Protein AF-A0A7U9NAN3-F1 (afdb_monomer)

Mean predicted aligned error: 12.59 Å

Radius of gyration: 25.23 Å; Cα contacts (8 Å, |Δi|>4): 426; chains: 1; bounding box: 49×60×62 Å

Foldseek 3Di:
DDKDWLVVVCVVVVHDSVVSVVCLVVVVWPQWDDDPPTIMHDPPTDDGDPPPDDVVDPPPPPVLAEQADDPVDPVSFDPAPALVSVVVRHQFYWWKAKAFDLDPCCCLAFNFAFDDLVNLLVVLCVQDVVQDPSVRSNVVSVVCVVVDPDRWGKTWSDPVCCQQPVVCCQQQNDPSSLVSCVVSVNSNSSNQGGATKMWTFGHGCVQFDRVLSRVSNVQSVPDDDDDDDRGRMDTGPGGDGSVRTDDMDGDQWGQDVVVVRDIDGDDPVSHDPD

Solvent-accessible surface area (backbone atoms only — not comparable to full-atom values): 15712 Å² total; per-residue (Å²): 134,63,69,35,42,32,60,60,49,11,65,74,70,74,45,59,38,67,60,42,49,48,36,43,72,71,60,60,38,75,75,46,46,75,60,89,96,43,52,34,26,44,66,83,62,68,83,66,76,83,81,74,86,71,83,80,61,84,68,70,74,76,64,77,31,52,47,52,67,42,93,92,39,77,89,42,57,69,81,50,89,41,37,67,53,40,54,75,66,21,55,18,39,39,30,27,30,64,29,33,44,80,50,69,61,61,38,69,72,61,14,53,66,57,70,44,73,72,56,48,50,51,53,43,43,71,75,37,47,95,80,43,55,69,70,57,55,51,51,54,48,65,74,40,58,80,76,54,93,72,72,45,48,61,33,26,50,33,65,66,39,41,37,62,64,48,15,44,23,27,50,41,19,55,69,69,54,34,52,52,26,50,75,68,75,43,40,78,58,37,61,42,53,51,44,40,29,39,36,35,26,47,43,50,41,90,60,45,55,63,70,59,44,31,51,50,41,54,48,58,64,66,70,78,86,87,76,92,66,60,93,46,74,51,61,27,82,62,65,43,57,29,89,33,56,76,45,79,45,68,63,49,68,30,19,26,58,91,58,84,49,43,78,43,74,63,56,84,85,60,51,64,98,118

Secondary structure (DSSP, 8-state):
--EEEHHHHHHHHTS-HHHHHHHHHTT-STT-EEETTEEEEETTPPPPP------S---------EE---TT-GGGS---SSHHHHHHH-SEEEEEEEE--S-SHHHHHH-B----HHHHHHHHHHHHTTTS-HHHHHHHHHHHHTT-S--SEEEES-HHHHHHT-THHHHT-SHHHHHHHHHTT-GGGGGGSS--EEEEEEEEGGGS-HHHHHHHHHHHHH--SS-SS---EEEESSPBPGGGEEEEE--SEEEEGGGTTEEEE--GGGS---

Sequence (274 aa):
MDIMTTEQVGRLWGVAFRRVSELCWDGRIKGASKIGTSWVMPADAQKPGDARVTNGKWIGYERKHAFIFDFSDPTTWITCQNADDFRQQFQFLRAYHGCRPLRISDYTENGLQILNKKRLFRLTHELLGKYVEEKELNNIIETRWDRYPAKGIYFALDKNELLNQCGHYMIYGSEFVCGIAAQCFCQPKLKQRGIPTIISANVPTALISDFTIQELVDKVQTHFYGAKTVDFGFRITQNLSAKHIVKIEHPHKIADPLNGYLSYYYSEENKSND

Nearest PDB structures (foldseek):
  6ama-assembly1_A  TM=8.482E-01  e=5.409E-01  Streptomyces venezuelae
  6amk-assembly1_A  TM=8.513E-01  e=1.238E+00  Streptomyces venezuelae
  4j2n-assembly1_A  TM=7.475E-01  e=1.568E+00  Pukovnikvirus pukovnik

Structure (mmCIF, N/CA/C/O backbone):
data_AF-A0A7U9NAN3-F1
#
_entry.id   AF-A0A7U9NAN3-F1
#
loop_
_atom_site.group_PDB
_atom_site.id
_atom_site.type_symbol
_atom_site.lab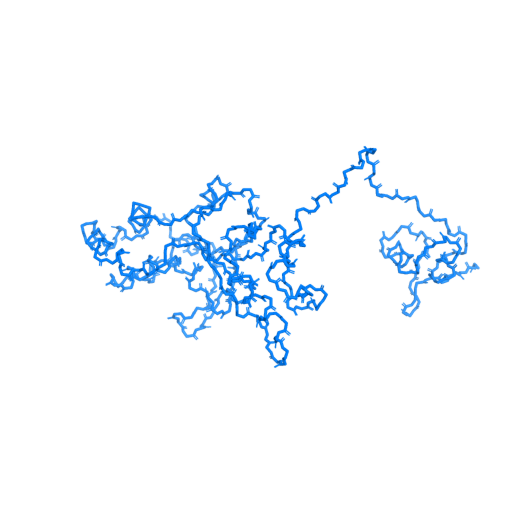el_atom_id
_atom_site.label_alt_id
_atom_site.label_comp_id
_atom_site.label_asym_id
_atom_site.label_entity_id
_atom_site.label_seq_id
_atom_site.pdbx_PDB_ins_code
_atom_site.Cartn_x
_atom_site.Cartn_y
_atom_site.Cartn_z
_atom_site.occupancy
_atom_site.B_iso_or_eq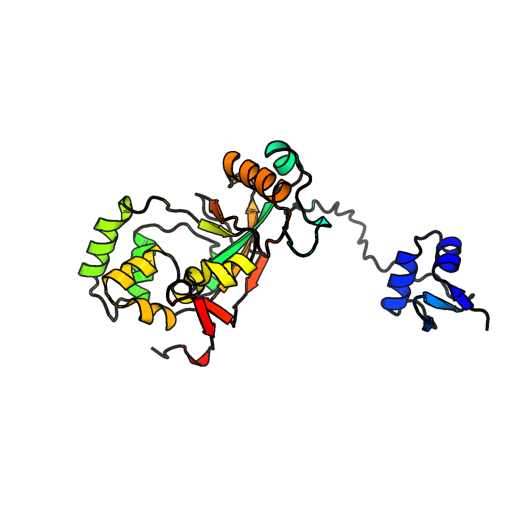uiv
_atom_site.auth_seq_id
_atom_site.auth_comp_id
_atom_site.auth_asym_id
_atom_site.auth_atom_id
_atom_site.pdbx_PDB_model_num
ATOM 1 N N . MET A 1 1 ? 26.115 -42.011 -32.485 1.00 61.28 1 MET A N 1
ATOM 2 C CA . MET A 1 1 ? 25.007 -41.043 -32.589 1.00 61.28 1 MET A CA 1
ATOM 3 C C . MET A 1 1 ? 25.650 -39.683 -32.444 1.00 61.28 1 MET A C 1
ATOM 5 O O . MET A 1 1 ? 26.252 -39.442 -31.403 1.00 61.28 1 MET A O 1
ATOM 9 N N . ASP A 1 2 ? 25.640 -38.881 -33.503 1.00 85.00 2 ASP A N 1
ATOM 10 C CA . ASP A 1 2 ? 26.314 -37.583 -33.493 1.00 85.00 2 ASP A CA 1
ATOM 11 C C . ASP A 1 2 ? 25.519 -36.596 -32.639 1.00 85.00 2 ASP A C 1
ATOM 13 O O . ASP A 1 2 ? 24.291 -36.526 -32.732 1.00 85.00 2 ASP A O 1
ATOM 17 N N . ILE A 1 3 ? 26.222 -35.865 -31.776 1.00 90.75 3 ILE A N 1
ATOM 18 C CA . ILE A 1 3 ? 25.641 -34.880 -30.864 1.00 90.75 3 ILE A CA 1
ATOM 19 C C . ILE A 1 3 ? 26.239 -33.505 -31.143 1.00 90.75 3 ILE A C 1
ATOM 21 O O . ILE A 1 3 ? 27.425 -33.378 -31.439 1.00 90.75 3 ILE A O 1
ATOM 25 N N . MET A 1 4 ? 25.413 -32.473 -31.033 1.00 93.50 4 MET A N 1
ATOM 26 C CA . MET A 1 4 ? 25.800 -31.081 -31.220 1.00 93.50 4 MET A CA 1
ATOM 27 C C . MET A 1 4 ? 25.523 -30.270 -29.959 1.00 93.50 4 MET A C 1
ATOM 29 O O . MET A 1 4 ? 24.571 -30.542 -29.224 1.00 93.50 4 MET A O 1
ATOM 33 N N . THR A 1 5 ? 26.339 -29.245 -29.724 1.00 93.75 5 THR A N 1
ATOM 34 C CA . THR A 1 5 ? 26.124 -28.266 -28.652 1.00 93.75 5 THR A CA 1
ATOM 35 C C . THR A 1 5 ? 25.099 -27.208 -29.061 1.00 93.75 5 THR A C 1
ATOM 37 O O . THR A 1 5 ? 24.843 -26.979 -30.246 1.00 93.75 5 THR A O 1
ATOM 40 N N . THR A 1 6 ? 24.547 -26.485 -28.085 1.00 92.81 6 THR A N 1
ATOM 41 C CA . THR A 1 6 ? 23.659 -25.335 -28.340 1.00 92.81 6 THR A CA 1
ATOM 42 C C . THR A 1 6 ? 24.290 -24.247 -29.205 1.00 92.81 6 THR A C 1
ATOM 44 O O . THR A 1 6 ? 23.571 -23.565 -29.931 1.00 92.81 6 THR A O 1
ATOM 47 N N . GLU A 1 7 ? 25.614 -24.083 -29.175 1.00 90.50 7 GLU A N 1
ATOM 48 C CA . GLU A 1 7 ? 26.321 -23.135 -30.043 1.00 90.50 7 GLU A CA 1
ATOM 49 C C . GLU A 1 7 ? 26.310 -23.579 -31.506 1.00 90.50 7 GLU A C 1
ATOM 51 O O . GLU A 1 7 ? 25.995 -22.785 -32.394 1.00 90.50 7 GLU A O 1
ATOM 56 N N . GLN A 1 8 ? 26.623 -24.851 -31.763 1.00 92.75 8 GLN A N 1
ATOM 57 C CA . GLN A 1 8 ? 26.626 -25.411 -33.114 1.00 92.75 8 GLN A CA 1
ATOM 58 C C . GLN A 1 8 ? 25.213 -25.401 -33.707 1.00 92.75 8 GLN A C 1
ATOM 60 O O . GLN A 1 8 ? 25.019 -25.005 -34.856 1.00 92.75 8 GLN A O 1
ATOM 65 N N . VAL A 1 9 ? 24.216 -25.754 -32.896 1.00 93.69 9 VAL A N 1
ATOM 66 C CA . VAL A 1 9 ? 22.801 -25.725 -33.283 1.00 93.69 9 VAL A CA 1
ATOM 67 C C . VAL A 1 9 ? 22.301 -24.292 -33.473 1.00 93.69 9 VAL A C 1
ATOM 69 O O . VAL A 1 9 ? 21.571 -24.017 -34.421 1.00 93.69 9 VAL A O 1
ATOM 72 N N . GLY A 1 10 ? 22.736 -23.347 -32.636 1.00 91.69 10 GLY A N 1
ATOM 73 C CA . GLY A 1 10 ? 22.408 -21.929 -32.788 1.00 91.69 10 GLY A CA 1
ATOM 74 C C . GLY A 1 10 ? 22.892 -21.366 -34.124 1.00 91.69 10 GLY A C 1
ATOM 75 O O . GLY A 1 10 ? 22.127 -20.703 -34.826 1.00 91.69 10 GLY A O 1
ATOM 76 N N . ARG A 1 11 ? 24.124 -21.712 -34.528 1.00 92.38 11 ARG A N 1
ATOM 77 C CA . ARG A 1 11 ? 24.670 -21.362 -35.851 1.00 92.38 11 ARG A CA 1
ATOM 78 C C . ARG A 1 11 ? 23.866 -22.006 -36.979 1.00 92.38 11 ARG A C 1
ATOM 80 O O . ARG A 1 11 ? 23.494 -21.306 -37.914 1.00 92.38 11 ARG A O 1
ATOM 87 N N . LEU A 1 12 ? 23.554 -23.299 -36.865 1.00 91.69 12 LEU A N 1
ATOM 88 C CA . LEU A 1 12 ? 22.773 -24.030 -37.868 1.00 91.69 12 LEU A CA 1
ATOM 89 C C . LEU A 1 12 ? 21.366 -23.438 -38.057 1.00 91.69 12 LEU A C 1
ATOM 91 O O . LEU A 1 12 ? 20.873 -23.337 -39.176 1.00 91.69 12 LEU A O 1
ATOM 95 N N . TRP A 1 13 ? 20.708 -23.036 -36.969 1.00 91.75 13 TRP A N 1
ATOM 96 C CA . TRP A 1 13 ? 19.325 -22.547 -36.979 1.00 91.75 13 TRP A CA 1
ATOM 97 C C . TRP A 1 13 ? 19.187 -21.027 -37.113 1.00 91.75 13 TRP A C 1
ATOM 99 O O . TRP A 1 13 ? 18.050 -20.530 -37.118 1.00 91.75 13 TRP A O 1
ATOM 109 N N . GLY A 1 14 ? 20.308 -20.299 -37.172 1.00 90.19 14 GLY A N 1
ATOM 110 C CA . GLY A 1 14 ? 20.344 -18.838 -37.222 1.00 90.19 14 GLY A CA 1
ATOM 111 C C . GLY A 1 14 ? 19.721 -18.176 -35.988 1.00 90.19 14 GLY A C 1
ATOM 112 O O . GLY A 1 14 ? 18.999 -17.192 -36.117 1.00 90.19 14 GLY A O 1
ATOM 113 N N . VAL A 1 15 ? 19.921 -18.743 -34.794 1.00 89.00 15 VAL A N 1
ATOM 114 C CA . VAL A 1 15 ? 19.392 -18.212 -33.525 1.00 89.00 15 VAL A CA 1
ATOM 115 C C . VAL A 1 15 ? 20.486 -18.137 -32.465 1.00 89.00 15 VAL A C 1
ATOM 117 O O . VAL A 1 15 ? 21.453 -18.894 -32.492 1.00 89.00 15 VAL A O 1
ATOM 120 N N . ALA A 1 16 ? 20.328 -17.237 -31.493 1.00 85.50 16 ALA A N 1
ATOM 121 C CA . ALA A 1 16 ? 21.261 -17.145 -30.374 1.00 85.50 16 ALA A CA 1
ATOM 122 C C . ALA A 1 16 ? 21.323 -18.472 -29.594 1.00 85.50 16 ALA A C 1
ATOM 124 O O . ALA A 1 16 ? 20.290 -19.099 -29.356 1.00 85.50 16 ALA A O 1
ATOM 125 N N . PHE A 1 17 ? 22.513 -18.866 -29.126 1.00 85.50 17 PHE A N 1
ATOM 126 C CA . PHE A 1 17 ? 22.717 -20.103 -28.353 1.00 85.50 17 PHE A CA 1
ATOM 127 C C . PHE A 1 17 ? 21.758 -20.203 -27.152 1.00 85.50 17 PHE A C 1
ATOM 129 O O . PHE A 1 17 ? 21.219 -21.271 -26.871 1.00 85.50 17 PHE A O 1
ATOM 136 N N . ARG A 1 18 ? 21.479 -19.069 -26.485 1.00 87.25 18 ARG A N 1
ATOM 137 C CA . ARG A 1 18 ? 20.545 -18.982 -25.353 1.00 87.25 18 ARG A CA 1
ATOM 138 C C . ARG A 1 18 ? 19.144 -19.439 -25.743 1.00 87.25 18 ARG A C 1
ATOM 140 O O . ARG A 1 18 ? 18.514 -20.163 -24.982 1.00 87.25 18 ARG A O 1
ATOM 147 N N . ARG A 1 19 ? 18.692 -19.086 -26.950 1.00 89.00 19 ARG A N 1
ATOM 148 C CA . ARG A 1 19 ? 17.393 -19.517 -27.469 1.00 89.00 19 ARG A CA 1
ATOM 149 C C . ARG A 1 19 ? 17.335 -21.033 -27.640 1.00 89.00 19 ARG A C 1
ATOM 151 O O . ARG A 1 19 ? 16.297 -21.628 -27.383 1.00 89.00 19 ARG A O 1
ATOM 158 N N . VAL A 1 20 ? 18.434 -21.663 -28.049 1.00 91.81 20 VAL A N 1
ATOM 159 C CA . VAL A 1 20 ? 18.514 -23.128 -28.134 1.00 91.81 20 VAL A CA 1
ATOM 160 C C . VAL A 1 20 ? 18.489 -23.749 -26.734 1.00 91.81 20 VAL A C 1
ATOM 162 O O . VAL A 1 20 ? 17.735 -24.691 -26.513 1.00 91.81 20 VAL A O 1
ATOM 165 N N . SER A 1 21 ? 19.224 -23.182 -25.769 1.00 88.75 21 SER A N 1
ATOM 166 C CA . SER A 1 21 ? 19.201 -23.634 -24.368 1.00 88.75 21 SER A CA 1
ATOM 167 C C . SER A 1 21 ? 17.804 -23.568 -23.742 1.00 88.75 21 SER A C 1
ATOM 169 O O . SER A 1 21 ? 17.422 -24.491 -23.028 1.00 88.75 21 SER A O 1
ATOM 171 N N . GLU A 1 22 ? 17.035 -22.512 -24.020 1.00 89.19 22 GLU A N 1
ATOM 172 C CA . GLU A 1 22 ? 15.629 -22.395 -23.601 1.00 89.19 22 GLU A CA 1
ATOM 173 C C . GLU A 1 22 ? 14.774 -23.515 -24.202 1.00 89.19 22 GLU A C 1
ATOM 175 O O . GLU A 1 22 ? 14.042 -24.179 -23.483 1.00 89.19 22 GLU A O 1
ATOM 180 N N . LEU A 1 23 ? 14.915 -23.797 -25.502 1.00 90.75 23 LEU A N 1
ATOM 181 C CA . LEU A 1 23 ? 14.173 -24.884 -26.152 1.00 90.75 23 L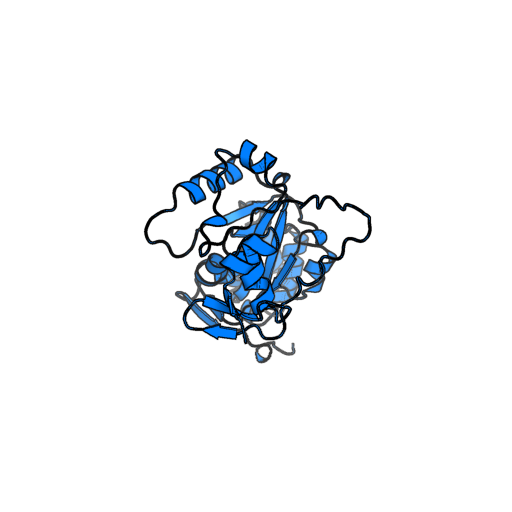EU A CA 1
ATOM 182 C C . LEU A 1 23 ? 14.519 -26.268 -25.575 1.00 90.75 23 LEU A C 1
ATOM 184 O O . LEU A 1 23 ? 13.638 -27.124 -25.497 1.00 90.75 23 LEU A O 1
ATOM 188 N N . CYS A 1 24 ? 15.776 -26.497 -25.180 1.00 88.81 24 CYS A N 1
ATOM 189 C CA . CYS A 1 24 ? 16.183 -27.715 -24.475 1.00 88.81 24 CYS A CA 1
ATOM 190 C C . CYS A 1 24 ? 15.546 -27.799 -23.084 1.00 88.81 24 CYS A C 1
ATOM 192 O O . CYS A 1 24 ? 15.004 -28.840 -22.722 1.00 88.81 24 CYS A O 1
ATOM 194 N N . TRP A 1 25 ? 15.592 -26.700 -22.327 1.00 87.25 25 TRP A N 1
ATOM 195 C CA . TRP A 1 25 ? 15.003 -26.599 -20.992 1.00 87.25 25 TRP A CA 1
ATOM 196 C C . TRP A 1 25 ? 13.487 -26.829 -21.011 1.00 87.25 25 TRP A C 1
ATOM 198 O O . TRP A 1 25 ? 12.966 -27.596 -20.208 1.00 87.25 25 TRP A O 1
ATOM 208 N N . ASP A 1 26 ? 12.801 -26.239 -21.989 1.00 83.62 26 ASP A N 1
ATOM 209 C CA . ASP A 1 26 ? 11.357 -26.368 -22.207 1.00 83.62 26 ASP A CA 1
ATOM 210 C C . ASP A 1 26 ? 10.955 -27.750 -22.768 1.00 83.62 26 ASP A C 1
ATOM 212 O O . ASP A 1 26 ? 9.791 -27.975 -23.103 1.00 83.62 26 ASP A O 1
ATOM 216 N N . GLY A 1 27 ? 11.909 -28.673 -22.945 1.00 86.88 27 GLY A N 1
ATOM 217 C CA . GLY A 1 27 ? 11.663 -30.023 -23.458 1.00 86.88 27 GLY A CA 1
ATOM 218 C C . GLY A 1 27 ? 11.232 -30.070 -24.927 1.00 86.88 27 GLY A C 1
ATOM 219 O O . GLY A 1 27 ? 10.718 -31.085 -25.394 1.00 86.88 27 GLY A O 1
ATOM 220 N N . ARG A 1 28 ? 11.430 -28.983 -25.683 1.00 90.94 28 ARG A N 1
ATOM 221 C CA . ARG A 1 28 ? 10.969 -28.854 -27.076 1.00 90.94 28 ARG A CA 1
ATOM 222 C C . ARG A 1 28 ? 11.901 -29.516 -28.087 1.00 90.94 28 ARG A C 1
ATOM 224 O O . ARG A 1 28 ? 11.509 -29.695 -29.236 1.00 90.94 28 ARG A O 1
ATOM 231 N N . ILE A 1 29 ? 13.115 -29.874 -27.674 1.00 91.69 29 ILE A N 1
ATOM 232 C CA . ILE A 1 29 ? 14.097 -30.585 -28.496 1.00 91.69 29 ILE A CA 1
ATOM 233 C C . ILE A 1 29 ? 14.219 -32.014 -27.972 1.00 91.69 29 ILE A C 1
ATOM 235 O O . ILE A 1 29 ? 14.790 -32.262 -26.910 1.00 91.69 29 ILE A O 1
ATOM 239 N N . LYS A 1 30 ? 13.668 -32.970 -28.724 1.00 89.44 30 LYS A N 1
ATOM 240 C CA . LYS A 1 30 ? 13.699 -34.388 -28.356 1.00 89.44 30 LYS A CA 1
ATOM 241 C C . LYS A 1 30 ? 15.144 -34.897 -28.334 1.00 89.44 30 LYS A C 1
ATOM 243 O O . LYS A 1 30 ? 15.899 -34.664 -29.270 1.00 89.44 30 LYS A O 1
ATOM 248 N N . GLY A 1 31 ? 15.515 -35.604 -27.268 1.00 88.69 31 GLY A N 1
ATOM 249 C CA . GLY A 1 31 ? 16.869 -36.141 -27.096 1.00 88.69 31 GLY A CA 1
ATOM 250 C C . GLY A 1 31 ? 17.897 -35.127 -26.588 1.00 88.69 31 GLY A C 1
ATOM 251 O O . GLY A 1 31 ? 19.061 -35.491 -26.431 1.00 88.69 31 GLY A O 1
ATOM 252 N N . ALA A 1 32 ? 17.494 -33.883 -26.300 1.00 91.88 32 ALA A N 1
ATOM 253 C CA . ALA A 1 32 ? 18.370 -32.936 -25.624 1.00 91.88 32 ALA A CA 1
ATOM 254 C C . ALA A 1 32 ? 18.704 -33.424 -24.206 1.00 91.88 32 ALA A C 1
ATOM 256 O O . ALA A 1 32 ? 17.823 -33.824 -23.445 1.00 91.88 32 ALA A O 1
ATOM 257 N N . SER A 1 33 ? 19.981 -33.375 -23.846 1.00 90.56 33 SER A N 1
ATOM 258 C CA . SER A 1 33 ? 20.476 -33.732 -22.520 1.00 90.56 33 SER A CA 1
ATOM 259 C C . SER A 1 33 ? 21.564 -32.760 -22.080 1.00 90.56 33 SER A C 1
ATOM 261 O O . SER A 1 33 ? 22.159 -32.048 -22.891 1.00 90.56 33 SER A O 1
ATOM 263 N N . LYS A 1 34 ? 21.799 -32.681 -20.773 1.00 90.44 34 LYS A N 1
ATOM 264 C CA . LYS A 1 34 ? 22.796 -31.777 -20.206 1.00 90.44 34 LYS A CA 1
ATOM 265 C C . LYS A 1 34 ? 24.040 -32.566 -19.812 1.00 90.44 34 LYS A C 1
ATOM 267 O O . LYS A 1 34 ? 23.947 -33.491 -19.010 1.00 90.44 34 LYS A O 1
ATOM 272 N N . ILE A 1 35 ? 25.191 -32.182 -20.359 1.00 85.38 35 ILE A N 1
ATOM 273 C CA . ILE A 1 35 ? 26.503 -32.742 -20.018 1.00 85.38 35 ILE A CA 1
ATOM 274 C C . ILE A 1 35 ? 27.344 -31.613 -19.415 1.00 85.38 35 ILE A C 1
ATOM 276 O O . ILE A 1 35 ? 27.691 -30.638 -20.085 1.00 85.38 35 ILE A O 1
ATOM 280 N N . GLY A 1 36 ? 27.629 -31.714 -18.114 1.00 84.75 36 GLY A N 1
ATOM 281 C CA . GLY A 1 36 ? 28.254 -30.634 -17.350 1.00 84.75 36 GLY A CA 1
ATOM 282 C C . GLY A 1 36 ? 27.390 -29.367 -17.350 1.00 84.75 36 GLY A C 1
ATOM 283 O O . GLY A 1 36 ? 26.230 -29.380 -16.932 1.00 84.75 36 GLY A O 1
ATOM 284 N N . THR A 1 37 ? 27.949 -28.256 -17.830 1.00 79.31 37 THR A N 1
ATOM 285 C CA . THR A 1 37 ? 27.246 -26.966 -17.943 1.00 79.31 37 THR A CA 1
ATOM 286 C C . THR A 1 37 ? 26.535 -26.772 -19.283 1.00 79.31 37 THR A C 1
ATOM 288 O O . THR A 1 37 ? 25.729 -25.849 -19.402 1.00 79.31 37 THR A O 1
ATOM 291 N N . SER A 1 38 ? 26.786 -27.636 -20.270 1.00 80.94 38 SER A N 1
ATOM 292 C CA . SER A 1 38 ? 26.315 -27.464 -21.645 1.00 80.94 38 SER A CA 1
ATOM 293 C C . SER A 1 38 ? 25.166 -28.405 -21.990 1.00 80.94 38 SER A C 1
ATOM 295 O O . SER A 1 38 ? 25.120 -29.557 -21.560 1.00 80.94 38 SER A O 1
ATOM 297 N N . TRP A 1 39 ? 24.238 -27.907 -22.801 1.00 91.88 39 TRP A N 1
ATOM 298 C CA . TRP A 1 39 ? 23.218 -28.730 -23.441 1.00 91.88 39 TRP A CA 1
ATOM 299 C C . TRP A 1 39 ? 23.773 -29.327 -24.731 1.00 91.88 39 TRP A C 1
ATOM 301 O O . TRP A 1 39 ? 24.400 -28.627 -25.532 1.00 91.88 39 TRP A O 1
ATOM 311 N N . VAL A 1 40 ? 23.498 -30.610 -24.932 1.00 94.31 40 VAL A N 1
ATOM 312 C CA . VAL A 1 40 ? 23.767 -31.340 -26.167 1.00 94.31 40 VAL A CA 1
ATOM 313 C C . VAL A 1 40 ? 22.476 -31.945 -26.696 1.00 94.31 40 VAL A C 1
ATOM 315 O O . VAL A 1 40 ? 21.557 -32.236 -25.932 1.00 94.31 40 VAL A O 1
ATOM 318 N N . MET A 1 41 ? 22.387 -32.130 -28.005 1.00 94.25 41 MET A N 1
ATOM 319 C CA . MET A 1 41 ? 21.242 -32.766 -28.659 1.00 94.25 41 MET A CA 1
ATOM 320 C C . MET A 1 41 ? 21.691 -33.537 -29.902 1.00 94.25 41 MET A C 1
ATOM 322 O O . MET A 1 41 ? 22.790 -33.275 -30.395 1.00 94.25 41 MET A O 1
ATOM 326 N N . PRO A 1 42 ? 20.881 -34.479 -30.409 1.00 94.50 42 PRO A N 1
ATOM 327 C CA . PRO A 1 42 ? 21.181 -35.184 -31.649 1.00 94.50 42 PRO A CA 1
ATOM 328 C C . PRO A 1 42 ? 21.432 -34.212 -32.808 1.00 94.50 42 PRO A C 1
ATOM 330 O O . PRO A 1 42 ? 20.751 -33.191 -32.922 1.00 94.50 42 PRO A O 1
ATOM 333 N N . ALA A 1 43 ? 22.407 -34.513 -33.666 1.00 91.94 43 ALA A N 1
ATOM 334 C CA . ALA A 1 43 ? 22.752 -33.663 -34.808 1.00 91.94 43 ALA A CA 1
ATOM 335 C C . ALA A 1 43 ? 21.611 -33.531 -35.838 1.00 91.94 43 ALA A C 1
ATOM 337 O O . ALA A 1 43 ? 21.543 -32.550 -36.574 1.00 91.94 43 ALA A O 1
ATOM 338 N N . ASP A 1 44 ? 20.693 -34.498 -35.865 1.00 90.94 44 ASP A N 1
ATOM 339 C CA . ASP A 1 44 ? 19.484 -34.522 -36.689 1.00 90.94 44 ASP A CA 1
ATOM 340 C C . ASP A 1 44 ? 18.269 -33.849 -36.017 1.00 90.94 44 ASP A C 1
ATOM 342 O O . ASP A 1 44 ? 17.159 -33.882 -36.557 1.00 90.94 44 ASP A O 1
ATOM 346 N N . ALA A 1 45 ? 18.454 -33.206 -34.855 1.00 89.56 45 ALA A N 1
ATOM 347 C CA . ALA A 1 45 ? 17.393 -32.470 -34.180 1.00 89.56 45 ALA A CA 1
ATOM 348 C C . ALA A 1 45 ? 16.823 -31.365 -35.085 1.00 89.56 45 ALA A C 1
ATOM 350 O O . ALA A 1 45 ? 17.533 -30.482 -35.573 1.00 89.56 45 ALA A O 1
ATOM 351 N N . GLN A 1 46 ? 15.504 -31.379 -35.274 1.00 90.19 46 GLN A N 1
ATOM 352 C CA . GLN A 1 46 ? 14.809 -30.358 -36.051 1.00 90.19 46 GLN A CA 1
ATOM 353 C C . GLN A 1 46 ? 14.456 -29.150 -35.183 1.00 90.19 46 GLN A C 1
ATOM 355 O O . GLN A 1 46 ? 14.008 -29.298 -34.044 1.00 90.19 46 GLN A O 1
ATOM 360 N N . LYS A 1 47 ? 14.611 -27.944 -35.747 1.00 89.75 47 LYS A N 1
ATOM 361 C CA . LYS A 1 47 ? 14.193 -26.692 -35.106 1.00 89.75 47 LYS A CA 1
ATOM 362 C C . LYS A 1 47 ? 12.682 -26.746 -34.841 1.00 89.75 47 LYS A C 1
ATOM 364 O O . LYS A 1 47 ? 11.917 -26.804 -35.805 1.00 89.75 47 LYS A O 1
ATOM 369 N N . PRO A 1 48 ? 12.225 -26.692 -33.577 1.00 87.56 48 PRO A N 1
ATOM 370 C CA . PRO A 1 48 ? 10.800 -26.678 -33.280 1.00 87.56 48 PRO A CA 1
ATOM 371 C C . PRO A 1 48 ? 10.127 -25.464 -33.925 1.00 87.56 48 PRO A C 1
ATOM 373 O O . PRO A 1 48 ? 10.698 -24.369 -33.936 1.00 87.56 48 PRO A O 1
ATOM 376 N N . GLY A 1 49 ? 8.898 -25.643 -34.417 1.00 80.12 49 GLY A N 1
ATOM 377 C CA . GLY A 1 49 ? 8.091 -24.539 -34.940 1.00 80.12 49 GLY A CA 1
ATOM 378 C C . GLY A 1 49 ? 7.936 -23.414 -33.914 1.00 80.12 49 GLY A C 1
ATOM 379 O O . GLY A 1 49 ? 8.004 -23.639 -32.701 1.00 80.12 49 GLY A O 1
ATOM 380 N N . ASP A 1 50 ? 7.749 -22.182 -34.373 1.00 72.81 50 ASP A N 1
ATOM 381 C CA . ASP A 1 50 ? 7.509 -21.073 -33.458 1.00 72.81 50 ASP A CA 1
ATOM 382 C C . ASP A 1 50 ? 6.160 -21.265 -32.749 1.00 72.81 50 ASP A C 1
ATOM 384 O O . ASP A 1 50 ? 5.111 -21.259 -33.383 1.00 72.81 50 ASP A O 1
ATOM 388 N N . ALA A 1 51 ? 6.192 -21.477 -31.432 1.00 67.44 51 ALA A N 1
ATOM 389 C CA . ALA A 1 51 ? 4.988 -21.645 -30.620 1.00 67.44 51 ALA A CA 1
ATOM 390 C C . ALA A 1 51 ? 4.402 -20.298 -30.164 1.00 67.44 51 ALA A C 1
ATOM 392 O O . ALA A 1 51 ? 3.425 -20.273 -29.416 1.00 67.44 51 ALA A O 1
ATOM 393 N N . ARG A 1 52 ? 4.996 -19.168 -30.578 1.00 64.88 52 ARG A N 1
ATOM 394 C CA . ARG A 1 52 ? 4.410 -17.851 -30.337 1.00 64.88 52 ARG A CA 1
ATOM 395 C C . ARG A 1 52 ? 3.092 -17.760 -31.100 1.00 64.88 52 ARG A C 1
ATOM 397 O O . ARG A 1 52 ? 3.071 -17.701 -32.327 1.00 64.88 52 ARG A O 1
ATOM 404 N N . VAL A 1 53 ? 1.988 -17.719 -30.358 1.00 56.78 53 VAL A N 1
ATOM 405 C CA . VAL A 1 53 ? 0.659 -17.446 -30.908 1.00 56.78 53 VAL A CA 1
ATOM 406 C C . VAL A 1 53 ? 0.677 -16.042 -31.512 1.00 56.78 53 VAL A C 1
ATOM 408 O O . VAL A 1 53 ? 0.707 -15.045 -30.795 1.00 56.78 53 VAL A O 1
ATOM 411 N N . THR A 1 54 ? 0.682 -15.959 -32.840 1.00 48.12 54 THR A N 1
ATOM 412 C CA . THR A 1 54 ? 0.572 -14.707 -33.594 1.00 48.12 54 THR A CA 1
ATOM 413 C C . THR A 1 54 ? -0.749 -14.738 -34.356 1.00 48.12 54 THR A C 1
ATOM 415 O O . THR A 1 54 ? -0.817 -15.131 -35.512 1.00 48.12 54 THR A O 1
ATOM 418 N N . ASN A 1 55 ? -1.841 -14.348 -33.692 1.00 44.06 55 ASN A N 1
ATOM 419 C CA . ASN A 1 55 ? -3.203 -14.331 -34.255 1.00 44.06 55 ASN A CA 1
ATOM 420 C C . ASN A 1 55 ? -3.419 -13.260 -35.354 1.00 44.06 55 ASN A C 1
ATOM 422 O O . ASN A 1 55 ? -4.488 -12.658 -35.424 1.00 44.06 55 ASN A O 1
ATOM 426 N N . GLY A 1 56 ? -2.422 -12.963 -36.195 1.00 44.06 56 GLY A N 1
ATOM 427 C CA . GLY A 1 56 ? -2.527 -12.065 -37.359 1.00 44.06 56 GLY A CA 1
ATOM 428 C C . GLY A 1 56 ? -2.806 -10.587 -37.053 1.00 44.06 56 GLY A C 1
ATOM 429 O O . GLY A 1 56 ? -2.499 -9.721 -37.864 1.00 44.06 56 GLY A O 1
ATOM 430 N N . LYS A 1 57 ? -3.303 -10.254 -35.860 1.00 34.00 57 LYS A N 1
ATOM 431 C CA . LYS A 1 57 ? -3.184 -8.926 -35.277 1.00 34.00 57 LYS A CA 1
ATOM 432 C C . LYS A 1 57 ? -1.773 -8.820 -34.727 1.00 34.00 57 LYS A C 1
ATOM 434 O O . LYS A 1 57 ? -1.469 -9.403 -33.686 1.00 34.00 57 LYS A O 1
ATOM 439 N N . TRP A 1 58 ? -0.931 -8.028 -35.384 1.00 38.00 58 TRP A N 1
ATOM 440 C CA . TRP A 1 58 ? 0.068 -7.276 -34.639 1.00 38.00 58 TRP A CA 1
ATOM 441 C C . TRP A 1 58 ? -0.699 -6.415 -33.637 1.00 38.00 58 TRP A C 1
ATOM 443 O O . TRP A 1 58 ? -1.081 -5.283 -33.911 1.00 38.00 58 TRP A O 1
ATOM 453 N N . ILE A 1 59 ? -0.968 -6.981 -32.464 1.00 44.72 59 ILE A N 1
ATOM 454 C CA . ILE A 1 59 ? -1.089 -6.175 -31.270 1.00 44.72 59 ILE A CA 1
ATOM 455 C C . ILE A 1 59 ? 0.354 -5.739 -31.073 1.00 44.72 59 ILE A C 1
ATOM 457 O O . ILE A 1 59 ? 1.157 -6.476 -30.501 1.00 44.72 59 ILE A O 1
ATOM 461 N N . GLY A 1 60 ? 0.721 -4.580 -31.627 1.00 34.81 60 GLY A N 1
ATOM 462 C CA . GLY A 1 60 ? 1.753 -3.802 -30.972 1.00 34.81 60 GLY A CA 1
ATOM 463 C C . GLY A 1 60 ? 1.305 -3.792 -29.524 1.00 34.81 60 GLY A C 1
ATOM 464 O O . GLY A 1 60 ? 0.237 -3.264 -29.218 1.00 34.81 60 GLY A O 1
ATOM 465 N N . TYR A 1 61 ? 1.995 -4.542 -28.668 1.00 38.94 61 TYR A N 1
ATOM 466 C CA . TYR A 1 61 ? 1.799 -4.379 -27.249 1.00 38.94 61 TYR A CA 1
ATOM 467 C C . TYR A 1 61 ? 2.235 -2.928 -27.056 1.00 38.94 61 TYR A C 1
ATOM 469 O O . TYR A 1 61 ? 3.421 -2.654 -26.902 1.00 38.94 61 TYR A O 1
ATOM 477 N N . GLU A 1 62 ? 1.291 -1.986 -27.097 1.00 40.56 62 GLU A N 1
ATOM 478 C CA . GLU A 1 62 ? 1.347 -0.846 -26.208 1.00 40.56 62 GLU A CA 1
ATOM 479 C C . GLU A 1 62 ? 1.410 -1.491 -24.828 1.00 40.56 62 GLU A C 1
ATOM 481 O O . GLU A 1 62 ? 0.406 -1.713 -24.145 1.00 40.56 62 GLU A O 1
ATOM 486 N N . ARG A 1 63 ? 2.617 -1.914 -24.431 1.00 45.91 63 ARG A N 1
ATOM 487 C CA . ARG A 1 63 ? 2.925 -2.071 -23.034 1.00 45.91 63 ARG A CA 1
ATOM 488 C C . ARG A 1 63 ? 2.629 -0.684 -22.518 1.00 45.91 63 ARG A C 1
ATOM 490 O O . ARG A 1 63 ? 3.321 0.278 -22.797 1.00 45.91 63 ARG A O 1
ATOM 497 N N . LYS A 1 64 ? 1.524 -0.566 -21.814 1.00 50.28 64 LYS A N 1
ATOM 498 C CA . LYS A 1 64 ? 1.329 0.470 -20.827 1.00 50.28 64 LYS A CA 1
ATOM 499 C C . LYS A 1 64 ? 2.500 0.318 -19.853 1.00 50.28 64 LYS A C 1
ATOM 501 O O . LYS A 1 64 ? 2.409 -0.480 -18.923 1.00 50.28 64 LYS A O 1
ATOM 506 N N . HIS A 1 65 ? 3.645 0.919 -20.194 1.00 77.88 65 HIS A N 1
ATOM 507 C CA . HIS A 1 65 ? 4.955 0.618 -19.623 1.00 77.88 65 HIS A CA 1
ATOM 508 C C . HIS A 1 65 ? 4.925 1.059 -18.163 1.00 77.88 65 HIS A C 1
ATOM 510 O O . HIS A 1 65 ? 4.979 2.248 -17.856 1.00 77.88 65 HIS A O 1
ATOM 516 N N . ALA A 1 66 ? 4.723 0.099 -17.265 1.00 89.12 66 ALA A N 1
ATOM 517 C CA . ALA A 1 66 ? 4.879 0.329 -15.845 1.00 89.12 66 ALA A CA 1
ATOM 518 C C . ALA A 1 66 ? 6.359 0.182 -15.511 1.00 89.12 66 ALA A C 1
ATOM 520 O O . ALA A 1 66 ? 6.941 -0.859 -15.817 1.00 89.12 66 ALA A O 1
ATOM 521 N N . PHE A 1 67 ? 6.946 1.188 -14.873 1.00 91.50 67 PHE A N 1
ATOM 522 C CA . PHE A 1 67 ? 8.211 1.005 -14.183 1.00 91.50 67 PHE A CA 1
ATOM 523 C C . PHE A 1 67 ? 7.974 0.074 -12.991 1.00 91.50 67 PHE A C 1
ATOM 525 O O . PHE A 1 67 ? 7.054 0.304 -12.200 1.00 91.50 67 PHE A O 1
ATOM 532 N N . ILE A 1 68 ? 8.758 -0.996 -12.889 1.00 89.50 68 ILE A N 1
ATOM 533 C CA . ILE A 1 68 ? 8.697 -1.962 -11.792 1.00 89.50 68 ILE A CA 1
ATOM 534 C C . ILE A 1 68 ? 10.083 -2.002 -11.182 1.00 89.50 68 ILE A C 1
ATOM 536 O O . ILE A 1 68 ? 11.019 -2.415 -11.852 1.00 89.50 68 ILE A O 1
ATOM 540 N N . PHE A 1 69 ? 10.189 -1.583 -9.928 1.00 87.00 69 PHE A N 1
ATOM 541 C CA . PHE A 1 69 ? 11.434 -1.668 -9.189 1.00 87.00 69 PHE A CA 1
ATOM 542 C C . PHE A 1 69 ? 11.580 -3.051 -8.548 1.00 87.00 69 PHE A C 1
ATOM 544 O O . PHE A 1 69 ? 10.679 -3.498 -7.831 1.00 87.00 69 PHE A O 1
ATOM 551 N N . ASP A 1 70 ? 12.716 -3.703 -8.780 1.00 82.44 70 ASP A N 1
ATOM 552 C CA . ASP A 1 70 ? 13.150 -4.897 -8.064 1.00 82.44 70 ASP A CA 1
ATOM 553 C C . ASP A 1 70 ? 14.578 -4.687 -7.546 1.00 82.44 70 ASP A C 1
ATOM 555 O O . ASP A 1 70 ? 15.550 -4.607 -8.297 1.00 82.44 70 ASP A O 1
ATOM 559 N N . PHE A 1 71 ? 14.715 -4.609 -6.223 1.00 76.44 71 PHE A N 1
ATOM 560 C CA . PHE A 1 71 ? 16.017 -4.438 -5.584 1.00 76.44 71 PHE A CA 1
ATOM 561 C C . PHE A 1 71 ? 16.993 -5.580 -5.915 1.00 76.44 71 PHE A C 1
ATOM 563 O O . PHE A 1 71 ? 18.202 -5.368 -5.965 1.00 76.44 71 PHE A O 1
ATOM 570 N N . SER A 1 72 ? 16.477 -6.793 -6.142 1.00 76.44 72 SER A N 1
ATOM 571 C CA . SER A 1 72 ? 17.279 -7.985 -6.426 1.00 76.44 72 SER A CA 1
ATOM 572 C C . SER A 1 72 ? 17.711 -8.108 -7.888 1.00 76.44 72 SER A C 1
ATOM 574 O O . SER A 1 72 ? 18.611 -8.895 -8.187 1.00 76.44 72 SER A O 1
ATOM 576 N N . ASP A 1 73 ? 17.114 -7.316 -8.783 1.00 74.88 73 ASP A N 1
ATOM 577 C CA . ASP A 1 73 ? 17.417 -7.313 -10.210 1.00 74.88 73 ASP A CA 1
ATOM 578 C C . ASP A 1 73 ? 17.863 -5.912 -10.665 1.00 74.88 73 ASP A C 1
ATOM 580 O O . ASP A 1 73 ? 17.025 -5.067 -10.998 1.00 74.88 73 ASP A O 1
ATOM 584 N N . PRO A 1 74 ? 19.184 -5.663 -10.746 1.00 73.88 74 PRO A N 1
ATOM 585 C CA . PRO A 1 74 ? 19.737 -4.392 -11.209 1.00 73.88 74 PRO A CA 1
ATOM 586 C C . PRO A 1 74 ? 19.268 -3.947 -12.595 1.00 73.88 74 PRO A C 1
ATOM 588 O O . PRO A 1 74 ? 19.326 -2.762 -12.915 1.00 73.88 74 PRO A O 1
ATOM 591 N N . THR A 1 75 ? 18.781 -4.870 -13.431 1.00 67.69 75 THR A N 1
ATOM 592 C CA . THR A 1 75 ? 18.253 -4.528 -14.760 1.00 67.69 75 THR A CA 1
ATOM 593 C C . THR A 1 75 ? 16.913 -3.792 -14.698 1.00 67.69 75 THR A C 1
ATOM 595 O O . THR A 1 75 ? 16.486 -3.210 -15.694 1.00 67.69 75 THR A O 1
ATOM 598 N N . THR A 1 76 ? 16.267 -3.782 -13.531 1.00 68.88 76 THR A N 1
ATOM 599 C CA . THR A 1 76 ? 15.013 -3.065 -13.270 1.00 68.88 76 THR A CA 1
ATOM 600 C C . THR A 1 76 ? 15.220 -1.656 -12.718 1.00 68.88 76 THR A C 1
ATOM 602 O O . THR A 1 76 ? 14.251 -0.961 -12.413 1.00 68.88 76 THR A O 1
ATOM 605 N N . TRP A 1 77 ? 16.468 -1.213 -12.556 1.00 75.38 77 TRP A N 1
ATOM 606 C CA . TRP A 1 77 ? 16.764 0.105 -12.003 1.00 75.38 77 TRP A CA 1
ATOM 607 C C . TRP A 1 77 ? 16.567 1.221 -13.028 1.00 75.38 77 TRP A C 1
ATOM 609 O O . TRP A 1 77 ? 16.552 1.004 -14.240 1.00 75.38 77 TRP A O 1
ATOM 619 N N . ILE A 1 78 ? 16.376 2.439 -12.520 1.00 73.25 78 ILE A N 1
ATOM 620 C CA . ILE A 1 78 ? 16.086 3.612 -13.343 1.00 73.25 78 ILE A CA 1
ATOM 621 C C . ILE A 1 78 ? 17.335 4.017 -14.124 1.00 73.25 78 ILE A C 1
ATOM 623 O O . ILE A 1 78 ? 18.363 4.352 -13.542 1.00 73.25 78 ILE A O 1
ATOM 627 N N . THR A 1 79 ? 17.211 4.057 -15.450 1.00 77.31 79 THR A N 1
ATOM 628 C CA . THR A 1 79 ? 18.197 4.672 -16.356 1.00 77.31 79 THR A CA 1
ATOM 629 C C . THR A 1 79 ? 17.823 6.101 -16.752 1.00 77.31 79 THR A C 1
ATOM 631 O O . THR A 1 79 ? 18.613 6.787 -17.401 1.00 77.31 79 THR A O 1
ATOM 634 N N . CYS A 1 80 ? 16.612 6.541 -16.394 1.00 83.69 80 CYS A N 1
ATOM 635 C CA . CYS A 1 80 ? 16.105 7.870 -16.709 1.00 83.69 80 CYS A CA 1
ATOM 636 C C . CYS A 1 80 ? 16.944 8.951 -16.029 1.00 83.69 80 CYS A C 1
ATOM 638 O O . CYS A 1 80 ? 17.385 8.750 -14.901 1.00 83.69 80 CYS A O 1
ATOM 640 N N . GLN A 1 81 ? 17.138 10.091 -16.688 1.00 87.19 81 GLN A N 1
ATOM 641 C CA . GLN A 1 81 ? 17.954 11.194 -16.158 1.00 87.19 81 GLN A CA 1
ATOM 642 C C . GLN A 1 81 ? 17.163 12.176 -15.285 1.00 87.19 81 GLN A C 1
ATOM 644 O O . GLN A 1 81 ? 17.734 12.861 -14.443 1.00 87.19 81 GLN A O 1
ATOM 649 N N . ASN A 1 82 ? 15.854 12.280 -15.507 1.00 92.06 82 ASN A N 1
ATOM 650 C CA . ASN A 1 82 ? 14.965 13.200 -14.801 1.00 92.06 82 ASN A CA 1
ATOM 651 C C . ASN A 1 82 ? 13.503 12.742 -14.917 1.00 92.06 82 ASN A C 1
ATOM 653 O O . ASN A 1 82 ? 13.197 11.725 -15.552 1.00 92.06 82 ASN A O 1
ATOM 657 N N . ALA A 1 83 ? 12.595 13.499 -14.302 1.00 93.62 83 ALA A N 1
ATOM 658 C CA . ALA A 1 83 ? 11.171 13.193 -14.311 1.00 93.62 83 ALA A CA 1
ATOM 659 C C . ALA A 1 83 ? 10.530 13.181 -15.711 1.00 93.62 83 ALA A C 1
ATOM 661 O O . ALA A 1 83 ? 9.672 12.333 -15.971 1.00 93.62 83 ALA A O 1
ATOM 662 N N . ASP A 1 84 ? 10.949 14.062 -16.621 1.00 93.12 84 ASP A N 1
ATOM 663 C CA . ASP A 1 84 ? 10.397 14.117 -17.980 1.00 93.12 84 ASP A CA 1
ATOM 664 C C . ASP A 1 84 ? 10.772 12.870 -18.780 1.00 93.12 84 ASP A C 1
ATOM 666 O O . ASP A 1 84 ? 9.909 12.237 -19.391 1.00 93.12 84 ASP A O 1
ATOM 670 N N . ASP A 1 85 ? 12.041 12.470 -18.715 1.00 90.94 85 ASP A N 1
ATOM 671 C CA . ASP A 1 85 ? 12.542 11.239 -19.326 1.00 90.94 85 ASP A CA 1
ATOM 672 C C . ASP A 1 85 ? 11.804 10.008 -18.767 1.00 90.94 85 ASP A C 1
ATOM 674 O O . ASP A 1 85 ? 11.318 9.156 -19.514 1.00 90.94 85 ASP A O 1
ATOM 678 N N . PHE A 1 86 ? 11.587 9.967 -17.447 1.00 92.06 86 PHE A N 1
ATOM 679 C CA . PHE A 1 86 ? 10.797 8.908 -16.818 1.00 92.06 86 PHE A CA 1
ATOM 680 C C . PHE A 1 86 ? 9.369 8.835 -17.374 1.00 92.06 86 PHE A C 1
ATOM 682 O O . PHE A 1 86 ? 8.875 7.750 -17.679 1.00 92.06 86 PHE A O 1
ATOM 689 N N . ARG A 1 87 ? 8.692 9.975 -17.543 1.00 92.12 87 ARG A N 1
ATOM 690 C CA . ARG A 1 87 ? 7.313 10.026 -18.060 1.00 92.12 87 ARG A CA 1
ATOM 691 C C . ARG A 1 87 ? 7.206 9.698 -19.545 1.00 92.12 87 ARG A C 1
ATOM 693 O O . ARG A 1 87 ? 6.170 9.184 -19.963 1.00 92.12 87 ARG A O 1
ATOM 700 N N . GLN A 1 88 ? 8.243 9.979 -20.331 1.00 88.56 88 GLN A N 1
ATOM 701 C CA . GLN A 1 88 ? 8.301 9.581 -21.739 1.00 88.56 88 GLN A CA 1
ATOM 702 C C . GLN A 1 88 ? 8.413 8.059 -21.889 1.00 88.56 88 GLN A C 1
ATOM 704 O O . GLN A 1 88 ? 7.862 7.491 -22.831 1.00 88.56 88 GLN A O 1
ATOM 709 N N . GLN A 1 89 ? 9.081 7.395 -20.943 1.00 86.69 89 GLN A N 1
ATOM 710 C CA . GLN A 1 89 ? 9.290 5.947 -20.962 1.00 86.69 89 GLN A CA 1
ATOM 711 C C . GLN A 1 89 ? 8.182 5.160 -20.248 1.00 86.69 89 GLN A C 1
ATOM 713 O O . GLN A 1 89 ? 7.836 4.054 -20.673 1.00 86.69 89 GLN A O 1
ATOM 718 N N . PHE A 1 90 ? 7.612 5.707 -19.169 1.00 90.19 90 PHE A N 1
ATOM 719 C CA . PHE A 1 90 ? 6.702 4.985 -18.284 1.00 90.19 90 PHE A CA 1
ATOM 720 C C . PHE A 1 90 ? 5.381 5.726 -18.054 1.00 90.19 90 PHE A C 1
ATOM 722 O O . PHE A 1 90 ? 5.308 6.807 -17.466 1.00 90.19 90 PHE A O 1
AT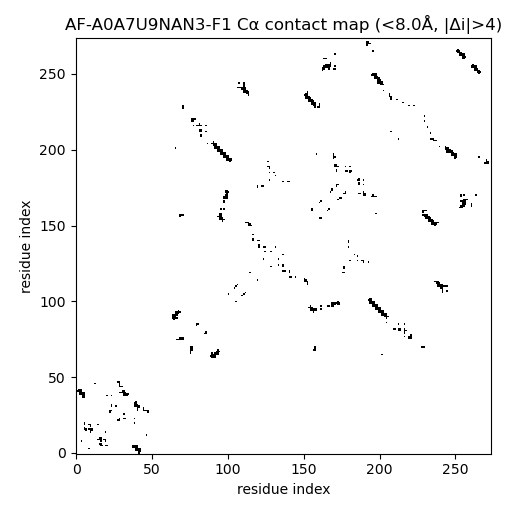OM 729 N N . GLN A 1 91 ? 4.284 5.071 -18.438 1.00 93.06 91 GLN A N 1
ATOM 730 C CA . GLN A 1 91 ? 2.930 5.553 -18.159 1.00 93.06 91 GLN A CA 1
ATOM 731 C C . GLN A 1 91 ? 2.503 5.267 -16.712 1.00 93.06 91 GLN A C 1
ATOM 733 O O . GLN A 1 91 ? 1.632 5.950 -16.165 1.00 93.06 91 GLN A O 1
ATOM 738 N N . PHE A 1 92 ? 3.092 4.244 -16.090 1.00 96.00 92 PHE A N 1
ATOM 739 C CA . PHE A 1 92 ? 2.744 3.811 -14.741 1.00 96.00 92 PHE A CA 1
ATOM 740 C C . PHE A 1 92 ? 3.986 3.608 -13.876 1.00 96.00 92 PHE A C 1
ATOM 742 O O . PHE A 1 92 ? 5.037 3.213 -14.366 1.00 96.00 92 PHE A O 1
ATOM 749 N N . LEU A 1 93 ? 3.823 3.791 -12.573 1.00 96.06 93 LEU A N 1
ATOM 750 C CA . LEU A 1 93 ? 4.736 3.307 -11.547 1.00 96.06 93 LEU A CA 1
ATOM 751 C C . LEU A 1 93 ? 4.057 2.144 -10.818 1.00 96.06 93 LEU A C 1
ATOM 753 O O . LEU A 1 93 ? 2.964 2.307 -10.268 1.00 96.06 93 LEU A O 1
ATOM 757 N N . ARG A 1 94 ? 4.671 0.957 -10.827 1.00 96.56 94 ARG A N 1
ATOM 758 C CA . ARG A 1 94 ? 4.225 -0.155 -9.985 1.00 96.56 94 ARG A CA 1
ATOM 759 C C . ARG A 1 94 ? 4.608 0.146 -8.545 1.00 96.56 94 ARG A C 1
ATOM 761 O O . ARG A 1 94 ? 5.786 0.275 -8.240 1.00 96.56 94 ARG A O 1
ATOM 768 N N . ALA A 1 95 ? 3.608 0.208 -7.676 1.00 97.56 95 ALA A N 1
ATOM 769 C CA . ALA A 1 95 ? 3.802 0.485 -6.262 1.00 97.56 95 ALA A CA 1
ATOM 770 C C . ALA A 1 95 ? 2.837 -0.334 -5.395 1.00 97.56 95 ALA A C 1
ATOM 772 O O . ALA A 1 95 ? 1.908 -0.979 -5.902 1.00 97.56 95 ALA A O 1
ATOM 773 N N . TYR A 1 96 ? 3.065 -0.319 -4.085 1.00 98.06 96 TYR A N 1
ATOM 774 C CA . TYR A 1 96 ? 2.404 -1.200 -3.128 1.00 98.06 96 TYR A CA 1
ATOM 775 C C . TYR A 1 96 ? 1.670 -0.397 -2.056 1.00 98.06 96 TYR A C 1
ATOM 777 O O . TYR A 1 96 ? 2.239 0.506 -1.452 1.00 98.06 96 TYR A O 1
ATOM 785 N N . HIS A 1 97 ? 0.409 -0.733 -1.800 1.00 98.06 97 HIS A N 1
ATOM 786 C CA . HIS A 1 97 ? -0.407 -0.137 -0.744 1.00 98.06 97 HIS A CA 1
ATOM 787 C C . HIS A 1 97 ? -0.682 -1.173 0.348 1.00 98.06 97 HIS A C 1
ATOM 789 O O . HIS A 1 97 ? -1.269 -2.219 0.068 1.00 98.06 97 HIS A O 1
ATOM 795 N N . GLY A 1 98 ? -0.262 -0.888 1.582 1.00 97.62 98 GLY A N 1
ATOM 796 C CA . GLY A 1 98 ? -0.602 -1.695 2.753 1.00 97.62 98 GLY A CA 1
ATOM 797 C C . GLY A 1 98 ? -1.944 -1.262 3.338 1.00 97.62 98 GLY A C 1
ATOM 798 O O . GLY A 1 98 ? -2.169 -0.077 3.572 1.00 97.62 98 GLY A O 1
ATOM 799 N N . CYS A 1 99 ? -2.838 -2.213 3.589 1.00 97.00 99 CYS A N 1
ATOM 800 C CA . CYS A 1 99 ? -4.145 -1.943 4.178 1.00 97.00 99 CYS A CA 1
ATOM 801 C C . CYS A 1 99 ? -4.696 -3.146 4.948 1.00 97.00 99 CYS A C 1
ATOM 803 O O . CYS A 1 99 ? -4.179 -4.260 4.859 1.00 97.00 99 CYS A O 1
ATOM 805 N N . ARG A 1 100 ? -5.791 -2.919 5.680 1.00 96.25 100 ARG A N 1
ATOM 806 C CA . ARG A 1 100 ? -6.530 -3.954 6.410 1.00 96.25 100 ARG A CA 1
ATOM 807 C C . ARG A 1 100 ? -8.031 -3.913 6.072 1.00 96.25 100 ARG A C 1
ATOM 809 O O . ARG A 1 100 ? -8.826 -3.461 6.894 1.00 96.25 100 ARG A O 1
ATOM 816 N N . PRO A 1 101 ? -8.429 -4.297 4.844 1.00 94.94 101 PRO A N 1
ATOM 817 C CA . PRO A 1 101 ? -9.827 -4.343 4.418 1.00 94.94 101 PRO A CA 1
ATOM 818 C C . PRO A 1 101 ? -10.698 -5.179 5.353 1.00 94.94 101 PRO A C 1
ATOM 820 O O . PRO A 1 101 ? -10.321 -6.290 5.722 1.00 94.94 101 PRO A O 1
ATOM 823 N N . LEU A 1 102 ? -11.909 -4.693 5.632 1.00 94.00 102 LEU A N 1
ATOM 824 C CA . LEU A 1 102 ? -12.996 -5.538 6.136 1.00 94.00 102 LEU A CA 1
ATOM 825 C C . LEU A 1 102 ? -13.534 -6.457 5.034 1.00 94.00 102 LEU A C 1
ATOM 827 O O . LEU A 1 102 ? -13.921 -7.590 5.311 1.00 94.00 102 LEU A O 1
ATOM 831 N N . ARG A 1 103 ? -13.534 -5.974 3.785 1.00 93.94 103 ARG A N 1
ATOM 832 C CA . ARG A 1 103 ? -13.974 -6.702 2.593 1.00 93.94 103 ARG A CA 1
ATOM 833 C C . ARG A 1 103 ? -13.031 -6.401 1.433 1.00 93.94 103 ARG A C 1
ATOM 835 O O . ARG A 1 103 ? -12.703 -5.245 1.180 1.00 93.94 103 ARG A O 1
ATOM 842 N N . ILE A 1 104 ? -12.602 -7.435 0.711 1.00 95.06 104 ILE A N 1
ATOM 843 C CA . ILE A 1 104 ? -11.745 -7.265 -0.477 1.00 95.06 104 ILE A CA 1
ATOM 844 C C . ILE A 1 104 ? -12.519 -6.618 -1.634 1.00 95.06 104 ILE A C 1
ATOM 846 O O . ILE A 1 104 ? -11.947 -5.825 -2.384 1.00 95.06 104 ILE A O 1
ATOM 850 N N . SER A 1 105 ? -13.827 -6.888 -1.720 1.00 96.00 105 SER A N 1
ATOM 851 C CA . SER A 1 105 ? -14.728 -6.326 -2.733 1.00 96.00 105 SER A CA 1
ATOM 852 C C . SER A 1 105 ? -14.697 -4.798 -2.775 1.00 96.00 105 SER A C 1
ATOM 854 O O . SER A 1 105 ? -14.722 -4.217 -3.857 1.00 96.00 105 SER A O 1
ATOM 856 N N . ASP A 1 106 ? -14.529 -4.140 -1.620 1.00 93.62 106 ASP A N 1
ATOM 857 C CA . ASP A 1 106 ? -14.451 -2.679 -1.529 1.00 93.62 106 ASP A CA 1
ATOM 858 C C . ASP A 1 106 ? -13.361 -2.107 -2.448 1.00 93.62 106 ASP A C 1
ATOM 860 O O . ASP A 1 106 ? -13.554 -1.046 -3.040 1.00 93.62 106 ASP A O 1
ATOM 864 N N . TYR A 1 107 ? -12.251 -2.832 -2.615 1.00 95.44 107 TYR A N 1
ATOM 865 C CA . TYR A 1 107 ? -11.129 -2.443 -3.465 1.00 95.44 107 TYR A CA 1
ATOM 866 C C . TYR A 1 107 ? -11.291 -2.925 -4.906 1.00 95.44 107 TYR A C 1
ATOM 868 O O . TYR A 1 107 ? -11.004 -2.169 -5.833 1.00 95.44 107 TYR A O 1
ATOM 876 N N . THR A 1 108 ? -11.745 -4.162 -5.123 1.00 95.50 108 THR A N 1
ATOM 877 C CA . THR A 1 108 ? -11.887 -4.706 -6.485 1.00 95.50 108 THR A CA 1
ATOM 878 C C . THR A 1 108 ? -13.014 -4.039 -7.271 1.00 95.50 108 THR A C 1
ATOM 880 O O . THR A 1 108 ? -12.946 -3.993 -8.494 1.00 95.50 108 THR A O 1
ATOM 883 N N . GLU A 1 109 ? -14.022 -3.492 -6.591 1.00 95.69 109 GLU A N 1
ATOM 884 C CA . GLU A 1 109 ? -15.137 -2.777 -7.221 1.00 95.69 109 GLU A CA 1
ATOM 885 C C . GLU A 1 109 ? -14.864 -1.272 -7.324 1.00 95.69 109 GLU A C 1
ATOM 887 O O . GLU A 1 109 ? -15.055 -0.673 -8.383 1.00 95.69 109 GLU A O 1
ATOM 892 N N . ASN A 1 110 ? -14.375 -0.646 -6.246 1.00 95.75 110 ASN A N 1
ATOM 893 C CA . ASN A 1 110 ? -14.296 0.819 -6.158 1.00 95.75 110 ASN A CA 1
ATOM 894 C C . ASN A 1 110 ? -12.880 1.385 -6.329 1.00 95.75 110 ASN A C 1
ATOM 896 O O . ASN A 1 110 ? -12.713 2.604 -6.440 1.00 95.75 110 ASN A O 1
ATOM 900 N N . GLY A 1 111 ? -11.862 0.525 -6.356 1.00 97.31 111 GLY A N 1
ATOM 901 C CA . GLY A 1 111 ? -10.463 0.930 -6.344 1.00 97.31 111 GLY A CA 1
ATOM 902 C C . GLY A 1 111 ? -10.019 1.485 -4.991 1.00 97.31 111 GLY A C 1
ATOM 903 O O . GLY A 1 111 ? -10.672 1.298 -3.964 1.00 97.31 111 GLY A O 1
ATOM 904 N N . LEU A 1 112 ? -8.887 2.188 -4.980 1.00 97.12 112 LEU A N 1
ATOM 905 C CA . LEU A 1 112 ? -8.406 2.865 -3.780 1.00 97.12 112 LEU A CA 1
ATOM 906 C C . LEU A 1 112 ? -9.022 4.258 -3.748 1.00 97.12 112 LEU A C 1
ATOM 908 O O . LEU A 1 112 ? -8.854 5.063 -4.664 1.00 97.12 112 LEU A O 1
ATOM 912 N N . GLN A 1 113 ? -9.743 4.541 -2.674 1.00 94.25 113 GLN A N 1
ATOM 913 C CA . GLN A 1 113 ? -10.490 5.778 -2.527 1.00 94.25 113 GLN A CA 1
ATOM 914 C C . GLN A 1 113 ? -9.926 6.610 -1.380 1.00 94.25 113 GLN A C 1
ATOM 916 O O . GLN A 1 113 ? -9.739 6.096 -0.273 1.00 94.25 113 GLN A O 1
ATOM 921 N N . ILE A 1 114 ? -9.768 7.909 -1.612 1.00 91.81 114 ILE A N 1
ATOM 922 C CA . ILE A 1 114 ? -9.360 8.876 -0.597 1.00 91.81 114 ILE A CA 1
ATOM 923 C C . ILE A 1 114 ? -10.364 8.879 0.545 1.00 91.81 114 ILE A C 1
ATOM 925 O O . ILE A 1 114 ? -11.589 8.806 0.367 1.00 91.81 114 ILE A O 1
ATOM 929 N N . LEU A 1 115 ? -9.821 8.949 1.751 1.00 87.94 115 LEU A N 1
ATOM 930 C CA . LEU A 1 115 ? -10.616 9.051 2.951 1.00 87.94 115 LEU A CA 1
ATOM 931 C C . LEU A 1 115 ? -11.262 10.439 3.028 1.00 87.94 115 LEU A C 1
ATOM 933 O O . LEU A 1 115 ? -10.596 11.457 2.871 1.00 87.94 115 LEU A O 1
ATOM 937 N N . ASN A 1 116 ? -12.563 10.475 3.295 1.00 89.56 116 ASN A N 1
ATOM 938 C CA . ASN A 1 116 ? -13.294 11.683 3.679 1.00 89.56 116 ASN A CA 1
ATOM 939 C C . ASN A 1 116 ? -13.897 11.474 5.077 1.00 89.56 116 ASN A C 1
ATOM 941 O O . ASN A 1 116 ? -13.993 10.325 5.517 1.00 89.56 116 ASN A O 1
ATOM 945 N N . LYS A 1 117 ? -14.327 12.548 5.760 1.00 90.62 117 LYS A N 1
ATOM 946 C CA . LYS A 1 117 ? -14.904 12.465 7.120 1.00 90.62 117 LYS A CA 1
ATOM 947 C C . LYS A 1 117 ? -15.972 11.376 7.238 1.00 90.62 117 LYS A C 1
ATOM 949 O O . LYS A 1 117 ? -15.892 10.530 8.120 1.00 90.62 117 LYS A O 1
ATOM 954 N N . LYS A 1 118 ? -16.923 11.334 6.297 1.00 91.38 118 LYS A N 1
ATOM 955 C CA . LYS A 1 118 ? -18.025 10.357 6.290 1.00 91.38 118 LYS A CA 1
ATOM 956 C C . LYS A 1 118 ? -17.531 8.913 6.159 1.00 91.38 118 LYS A C 1
ATOM 958 O O . LYS A 1 118 ? -18.070 8.014 6.798 1.00 91.38 118 LYS A O 1
ATOM 963 N N . ARG A 1 119 ? -16.528 8.656 5.313 1.00 90.50 119 ARG A N 1
ATOM 964 C CA . ARG A 1 119 ? -15.915 7.324 5.163 1.00 90.50 119 ARG A CA 1
ATOM 965 C C . ARG A 1 119 ? -15.105 6.946 6.398 1.00 90.50 119 ARG A C 1
ATOM 967 O O . ARG A 1 119 ? -15.246 5.816 6.845 1.00 90.50 119 ARG A O 1
ATOM 974 N N . LEU A 1 120 ? -14.335 7.880 6.960 1.00 91.94 120 LEU A N 1
ATOM 975 C CA . LEU A 1 120 ? -13.594 7.667 8.203 1.00 91.94 120 LEU A CA 1
ATOM 976 C C . LEU A 1 120 ? -14.544 7.312 9.345 1.00 91.94 120 LEU A C 1
ATOM 978 O O . LEU A 1 120 ? -14.348 6.289 9.981 1.00 91.94 120 LEU A O 1
ATOM 982 N N . PHE A 1 121 ? -15.606 8.091 9.543 1.00 94.38 121 PHE A N 1
ATOM 983 C CA . PHE A 1 121 ? -16.601 7.814 10.572 1.00 94.38 121 PHE A CA 1
ATOM 984 C C . PHE A 1 121 ? -17.231 6.432 10.407 1.00 94.38 121 PHE A C 1
ATOM 986 O O . PHE A 1 121 ? -17.204 5.649 11.346 1.00 94.38 121 PHE A O 1
ATOM 993 N N . ARG A 1 122 ? -17.721 6.087 9.206 1.00 94.12 122 ARG A N 1
ATOM 994 C CA . ARG A 1 122 ? -18.312 4.759 8.960 1.00 94.12 122 ARG A CA 1
ATOM 995 C C . ARG A 1 122 ? -17.328 3.624 9.240 1.00 94.12 122 ARG A C 1
ATOM 997 O O . ARG A 1 122 ? -17.696 2.680 9.925 1.00 94.12 122 ARG A O 1
ATOM 1004 N N . LEU A 1 123 ? -16.095 3.732 8.743 1.00 92.94 123 LEU A N 1
ATOM 1005 C CA . LEU A 1 123 ? -15.061 2.715 8.942 1.00 92.94 123 LEU A CA 1
ATOM 1006 C C . LEU A 1 123 ? -14.695 2.565 10.424 1.00 92.94 123 LEU A C 1
ATOM 1008 O O . LEU A 1 123 ? -14.650 1.452 10.940 1.00 92.94 123 LEU A O 1
ATOM 1012 N N . THR A 1 124 ? -14.452 3.678 11.116 1.00 93.69 124 THR A N 1
ATOM 1013 C CA . THR A 1 124 ? -14.094 3.670 12.536 1.00 93.69 124 THR A CA 1
ATOM 1014 C C . THR A 1 124 ? -15.250 3.171 13.395 1.00 93.69 124 THR A C 1
ATOM 1016 O O . THR A 1 124 ? -15.023 2.362 14.284 1.00 93.69 124 THR A O 1
ATOM 1019 N N . HIS A 1 125 ? -16.483 3.600 13.120 1.00 95.50 125 HIS A N 1
ATOM 1020 C CA . HIS A 1 125 ? -17.669 3.122 13.824 1.00 95.50 125 HIS A CA 1
ATOM 1021 C C . HIS A 1 125 ? -17.883 1.624 13.603 1.00 95.50 125 HIS A C 1
ATOM 1023 O O . HIS A 1 125 ? -18.144 0.898 14.555 1.00 95.50 125 HIS A O 1
ATOM 1029 N N . GLU A 1 126 ? -17.711 1.128 12.375 1.00 94.81 126 GLU A N 1
ATOM 1030 C CA . GLU A 1 126 ? -17.784 -0.308 12.117 1.00 94.81 126 GLU A CA 1
ATOM 1031 C C . GLU A 1 126 ? -16.733 -1.051 12.952 1.00 94.81 126 GLU A C 1
ATOM 1033 O O . GLU A 1 126 ? -17.072 -1.998 13.654 1.00 94.81 126 GLU A O 1
ATOM 1038 N N . LEU A 1 127 ? -15.479 -0.598 12.953 1.00 94.44 127 LEU A N 1
ATOM 1039 C CA . LEU A 1 127 ? -14.388 -1.249 13.682 1.00 94.44 127 LEU A CA 1
ATOM 1040 C C . LEU A 1 127 ? -14.503 -1.153 15.211 1.00 94.44 127 LEU A C 1
ATOM 1042 O O . LEU A 1 127 ? -14.138 -2.108 15.895 1.00 94.44 127 LEU A O 1
ATOM 1046 N N . LEU A 1 128 ? -14.966 -0.019 15.741 1.00 94.62 128 LEU A N 1
ATOM 1047 C CA . LEU A 1 128 ? -14.807 0.353 17.152 1.00 94.62 128 LEU A CA 1
ATOM 1048 C C . LEU A 1 128 ? -16.115 0.687 17.878 1.00 94.62 128 LEU A C 1
ATOM 1050 O O . LEU A 1 128 ? -16.071 0.897 19.085 1.00 94.62 128 LEU A O 1
ATOM 1054 N N . GLY A 1 129 ? -17.267 0.713 17.207 1.00 94.12 129 GLY A N 1
ATOM 1055 C CA . GLY A 1 129 ? -18.546 1.133 17.801 1.00 94.12 129 GLY A CA 1
ATOM 1056 C C . GLY A 1 129 ? -19.031 0.252 18.959 1.00 94.12 129 GLY A C 1
ATOM 1057 O O . GLY A 1 129 ? -19.813 0.699 19.787 1.00 94.12 129 GLY A O 1
ATOM 1058 N N . LYS A 1 130 ? -18.516 -0.983 19.079 1.00 93.75 130 LYS A N 1
ATOM 1059 C CA . LYS A 1 130 ? -18.736 -1.848 20.257 1.00 93.75 130 LYS A CA 1
ATOM 1060 C C . LYS A 1 130 ? -17.947 -1.391 21.500 1.00 93.75 130 LYS A C 1
ATOM 1062 O O . LYS A 1 130 ? -18.214 -1.873 22.595 1.00 93.75 130 LYS A O 1
ATOM 1067 N N . TYR A 1 131 ? -16.954 -0.517 21.333 1.00 94.44 131 TYR A N 1
ATOM 1068 C CA . TYR A 1 131 ? -16.013 -0.096 22.377 1.00 94.44 131 TYR A CA 1
ATOM 1069 C C . TYR A 1 131 ? -16.030 1.410 22.649 1.00 94.44 131 TYR A C 1
ATOM 1071 O O . TYR A 1 131 ? -15.542 1.829 23.692 1.00 94.44 131 TYR A O 1
ATOM 1079 N N . VAL A 1 132 ? -16.533 2.216 21.712 1.00 95.19 132 VAL A N 1
ATOM 1080 C CA . VAL A 1 132 ? -16.521 3.680 21.790 1.00 95.19 132 VAL A CA 1
ATOM 1081 C C . VAL A 1 132 ? -17.881 4.204 21.360 1.00 95.19 132 VAL A C 1
ATOM 1083 O O . VAL A 1 132 ? -18.390 3.809 20.310 1.00 95.19 132 VAL A O 1
ATOM 1086 N N . GLU A 1 133 ? -18.457 5.109 22.150 1.00 96.50 133 GLU A N 1
ATOM 1087 C CA . GLU A 1 133 ? -19.743 5.714 21.820 1.00 96.50 133 GLU A CA 1
ATOM 1088 C C . GLU A 1 133 ? -19.666 6.535 20.530 1.00 96.50 133 GLU A C 1
ATOM 1090 O O . GLU A 1 133 ? -18.696 7.248 20.260 1.00 96.50 133 GLU A O 1
ATOM 1095 N N . GLU A 1 134 ? -20.744 6.499 19.748 1.00 96.25 134 GLU A N 1
ATOM 1096 C CA . GLU A 1 134 ? -20.835 7.203 18.469 1.00 96.25 134 GLU A CA 1
ATOM 1097 C C . GLU A 1 134 ? -20.546 8.709 18.603 1.00 96.25 134 GLU A C 1
ATOM 1099 O O . GLU A 1 134 ? -19.808 9.290 17.800 1.00 96.25 134 GLU A O 1
ATOM 1104 N N . LYS A 1 135 ? -21.078 9.339 19.659 1.00 96.31 135 LYS A N 1
ATOM 1105 C CA . LYS A 1 135 ? -20.872 10.763 19.953 1.00 96.31 135 LYS A CA 1
ATOM 1106 C C . LYS A 1 135 ? -19.400 11.084 20.217 1.00 96.31 135 LYS A C 1
ATOM 1108 O O . LYS A 1 135 ? -18.905 12.110 19.745 1.00 96.31 135 LYS A O 1
ATOM 1113 N N . GLU A 1 136 ? -18.709 10.220 20.955 1.00 95.12 136 GLU A N 1
ATOM 1114 C CA . GLU A 1 136 ? -17.283 10.368 21.240 1.00 95.12 136 GLU A CA 1
ATOM 1115 C C . GLU A 1 136 ? -16.456 10.212 19.958 1.00 95.12 136 GLU A C 1
ATOM 1117 O O . GLU A 1 136 ? -15.646 11.088 19.646 1.00 95.12 136 GLU A O 1
ATOM 1122 N N . LEU A 1 137 ? -16.723 9.170 19.160 1.00 94.44 137 LEU A N 1
ATOM 1123 C CA . LEU A 1 137 ? -16.067 8.960 17.865 1.00 94.44 137 LEU A CA 1
ATOM 1124 C C . LEU A 1 137 ? -16.229 10.168 16.941 1.00 94.44 137 LEU A C 1
ATOM 1126 O O . LEU A 1 137 ? -15.252 10.626 16.342 1.00 94.44 137 LEU A O 1
ATOM 1130 N N . ASN A 1 138 ? -17.447 10.705 16.843 1.00 94.69 138 ASN A N 1
ATOM 1131 C CA . ASN A 1 138 ? -17.722 11.875 16.020 1.00 94.69 138 ASN A CA 1
ATOM 1132 C C . ASN A 1 138 ? -16.915 13.094 16.494 1.00 94.69 138 ASN A C 1
ATOM 1134 O O . ASN A 1 138 ? -16.267 13.759 15.688 1.00 94.69 138 ASN A O 1
ATOM 1138 N N . ASN A 1 139 ? -16.881 13.349 17.805 1.00 95.00 139 ASN A N 1
ATOM 1139 C CA . ASN A 1 139 ? -16.114 14.454 18.379 1.00 95.00 139 ASN A CA 1
ATOM 1140 C C . ASN A 1 139 ? -14.602 14.322 18.106 1.00 95.00 139 ASN A C 1
ATOM 1142 O O . ASN A 1 139 ? -13.937 15.292 17.732 1.00 95.00 139 ASN A O 1
ATOM 1146 N N . ILE A 1 140 ? -14.041 13.117 18.240 1.00 93.19 140 ILE A N 1
ATOM 1147 C CA . ILE A 1 140 ? -12.624 12.869 17.935 1.00 93.19 140 ILE A CA 1
ATOM 1148 C C . ILE A 1 140 ? -12.340 13.127 16.451 1.00 93.19 140 ILE A C 1
ATOM 1150 O O . ILE A 1 140 ? -11.357 13.791 16.117 1.00 93.19 140 ILE A O 1
ATOM 1154 N N . ILE A 1 141 ? -13.193 12.636 15.550 1.00 92.25 141 ILE A N 1
ATOM 1155 C CA . ILE A 1 141 ? -13.010 12.822 14.106 1.00 92.25 141 ILE A CA 1
ATOM 1156 C C . ILE A 1 141 ? -13.086 14.304 13.733 1.00 92.25 141 ILE A C 1
ATOM 1158 O O . ILE A 1 141 ? -12.193 14.789 13.037 1.00 92.25 141 ILE A O 1
ATOM 1162 N N . GLU A 1 142 ? -14.091 15.032 14.221 1.00 92.44 142 GLU A N 1
ATOM 1163 C CA . GLU A 1 142 ? -14.256 16.460 13.935 1.00 92.44 142 GLU A CA 1
ATOM 1164 C C . GLU A 1 142 ? -13.062 17.283 14.425 1.00 92.44 142 GLU A C 1
ATOM 1166 O O . GLU A 1 142 ? -12.484 18.055 13.662 1.00 92.44 142 GLU A O 1
ATOM 1171 N N . THR A 1 143 ? -12.610 17.054 15.659 1.00 90.00 143 THR A N 1
ATOM 1172 C CA . THR A 1 143 ? -11.490 17.815 16.235 1.00 90.00 143 THR A CA 1
ATOM 1173 C C . THR A 1 143 ? -10.136 17.482 15.611 1.00 90.00 143 THR A C 1
ATOM 1175 O O . THR A 1 143 ? -9.187 18.260 15.754 1.00 90.00 143 THR A O 1
ATOM 1178 N N . ARG A 1 144 ? -9.976 16.317 14.973 1.00 86.88 144 ARG A N 1
ATOM 1179 C CA . ARG A 1 144 ? -8.688 15.894 14.400 1.00 86.88 144 ARG A CA 1
ATOM 1180 C C . ARG A 1 144 ? -8.617 16.035 12.888 1.00 86.88 144 ARG A C 1
ATOM 1182 O O . ARG A 1 144 ? -7.509 16.139 12.372 1.00 86.88 144 ARG A O 1
ATOM 1189 N N . TRP A 1 145 ? -9.742 16.068 12.178 1.00 88.56 145 TRP A N 1
ATOM 1190 C CA . TRP A 1 145 ? -9.768 16.045 10.714 1.00 88.56 145 TRP A CA 1
ATOM 1191 C C . TRP A 1 145 ? -8.832 17.066 10.056 1.00 88.56 145 TRP A C 1
ATOM 1193 O O . TRP A 1 145 ? -8.098 16.724 9.123 1.00 88.56 145 TRP A O 1
ATOM 1203 N N . ASP A 1 146 ? -8.824 18.299 10.560 1.00 85.50 146 ASP A N 1
ATOM 1204 C CA . ASP A 1 146 ? -8.018 19.390 10.003 1.00 85.50 146 ASP A CA 1
ATOM 1205 C C . ASP A 1 146 ? -6.548 19.322 10.427 1.00 85.50 146 ASP A C 1
ATOM 1207 O O . ASP A 1 146 ? -5.673 19.775 9.695 1.00 85.50 146 ASP A O 1
ATOM 1211 N N . ARG A 1 147 ? -6.254 18.664 11.556 1.00 82.12 147 ARG A N 1
ATOM 1212 C CA . ARG A 1 147 ? -4.886 18.449 12.050 1.00 82.12 147 ARG A CA 1
ATOM 1213 C C . ARG A 1 147 ? -4.118 17.389 11.267 1.00 82.12 147 ARG A C 1
ATOM 1215 O O . ARG A 1 147 ? -2.907 17.304 11.418 1.00 82.12 147 ARG A O 1
ATOM 1222 N N . TYR A 1 148 ? -4.792 16.585 10.444 1.00 71.81 148 TYR A N 1
ATOM 1223 C CA . TYR A 1 148 ? -4.132 15.591 9.602 1.00 71.81 148 TYR A CA 1
ATOM 1224 C C . TYR A 1 148 ? -3.690 16.211 8.265 1.00 71.81 148 TYR A C 1
ATOM 1226 O O . TYR A 1 148 ? -4.545 16.475 7.402 1.00 71.81 148 TYR A O 1
ATOM 1234 N N . PRO A 1 149 ? -2.371 16.406 8.057 1.00 57.72 149 PRO A N 1
ATOM 1235 C CA . PRO A 1 149 ? -1.828 17.189 6.945 1.00 57.72 149 PRO A CA 1
ATOM 1236 C C . PRO A 1 149 ? -1.932 16.482 5.582 1.00 57.72 149 PRO A C 1
ATOM 1238 O O . PRO A 1 149 ? -1.671 17.086 4.541 1.00 57.72 149 PRO A O 1
ATOM 1241 N N . ALA A 1 150 ? -2.329 15.206 5.543 1.00 64.00 150 ALA A N 1
ATOM 1242 C CA . ALA A 1 150 ? -2.328 14.435 4.311 1.00 64.00 150 ALA A CA 1
ATOM 1243 C C . ALA A 1 150 ? -3.520 13.488 4.150 1.00 64.00 150 ALA A C 1
ATOM 1245 O O . ALA A 1 150 ? -3.577 12.410 4.731 1.00 64.00 150 ALA A O 1
ATOM 1246 N N . LYS A 1 151 ? -4.457 13.877 3.283 1.00 79.44 151 LYS A N 1
ATOM 1247 C CA . LYS A 1 151 ? -5.637 13.087 2.902 1.00 79.44 151 LYS A CA 1
ATOM 1248 C C . LYS A 1 151 ? -5.415 12.492 1.508 1.00 79.44 151 LYS A C 1
ATOM 1250 O O . LYS A 1 151 ? -6.000 12.951 0.534 1.00 79.44 151 LYS A O 1
ATOM 1255 N N . GLY A 1 152 ? -4.497 11.533 1.410 1.00 91.62 152 GLY A N 1
ATOM 1256 C CA . GLY A 1 152 ? -4.101 10.900 0.148 1.00 91.62 152 GLY A CA 1
ATOM 1257 C C . GLY A 1 152 ? -4.037 9.381 0.246 1.00 91.62 152 GLY A C 1
ATOM 1258 O O . GLY A 1 152 ? -4.222 8.806 1.319 1.00 91.62 152 GLY A O 1
ATOM 1259 N N . ILE A 1 153 ? -3.775 8.736 -0.887 1.00 95.31 153 ILE A N 1
ATOM 1260 C CA . ILE A 1 153 ? -3.515 7.296 -0.953 1.00 95.31 153 ILE A CA 1
ATOM 1261 C C . ILE A 1 153 ? -2.007 7.112 -1.023 1.00 95.31 153 ILE A C 1
ATOM 1263 O O . ILE A 1 153 ? -1.376 7.609 -1.954 1.00 95.31 153 ILE A O 1
ATOM 1267 N N . TYR A 1 154 ? -1.456 6.420 -0.033 1.00 95.62 154 TYR A N 1
ATOM 1268 C CA . TYR A 1 154 ? -0.024 6.194 0.107 1.00 95.62 154 TYR A CA 1
ATOM 1269 C C . TYR A 1 154 ? 0.403 4.867 -0.505 1.00 95.62 154 TYR A C 1
ATOM 1271 O O . TYR A 1 154 ? -0.292 3.858 -0.362 1.00 95.62 154 TYR A O 1
ATOM 1279 N N . PHE A 1 155 ? 1.566 4.880 -1.140 1.00 97.56 155 PHE A N 1
ATOM 1280 C CA . PHE A 1 155 ? 2.219 3.723 -1.723 1.00 97.56 155 PHE A CA 1
ATOM 1281 C C . PHE A 1 155 ? 3.691 3.694 -1.321 1.00 97.56 155 PHE A C 1
ATOM 1283 O O . PHE A 1 155 ? 4.305 4.746 -1.178 1.00 97.56 155 PHE A O 1
ATOM 1290 N N . ALA A 1 156 ? 4.248 2.495 -1.204 1.00 95.94 156 ALA A N 1
ATOM 1291 C CA . ALA A 1 156 ? 5.684 2.253 -1.154 1.00 95.94 156 ALA A CA 1
ATOM 1292 C C . ALA A 1 156 ? 6.174 1.733 -2.512 1.00 95.94 156 ALA A C 1
ATOM 1294 O O . ALA A 1 156 ? 5.438 1.021 -3.210 1.00 95.94 156 ALA A O 1
ATOM 1295 N N . LEU A 1 157 ? 7.413 2.059 -2.875 1.00 94.25 157 LEU A N 1
ATOM 1296 C CA . LEU A 1 157 ? 8.078 1.516 -4.060 1.00 94.25 157 LEU A CA 1
ATOM 1297 C C . LEU A 1 157 ? 8.397 0.029 -3.897 1.00 94.25 157 LEU A C 1
ATOM 1299 O O . LEU A 1 157 ? 8.235 -0.734 -4.844 1.00 94.25 157 LEU A O 1
ATOM 1303 N N . ASP A 1 158 ? 8.821 -0.378 -2.699 1.00 90.44 158 ASP A N 1
ATOM 1304 C CA . ASP A 1 158 ? 9.226 -1.746 -2.389 1.00 90.44 158 ASP A CA 1
ATOM 1305 C C . ASP A 1 158 ? 8.223 -2.417 -1.438 1.00 90.44 158 ASP A C 1
ATOM 1307 O O . ASP A 1 158 ? 7.872 -1.914 -0.369 1.00 90.44 158 ASP A O 1
ATOM 1311 N N . LYS A 1 159 ? 7.770 -3.615 -1.811 1.00 91.94 159 LYS A N 1
ATOM 1312 C CA . LYS A 1 159 ? 6.886 -4.429 -0.973 1.00 91.94 159 LYS A CA 1
ATOM 1313 C C . LYS A 1 159 ? 7.564 -4.861 0.329 1.00 91.94 159 LYS A C 1
ATOM 1315 O O . LYS A 1 159 ? 6.894 -4.986 1.355 1.00 91.94 159 LYS A O 1
ATOM 1320 N N . ASN A 1 160 ? 8.872 -5.107 0.299 1.00 90.88 160 ASN A N 1
ATOM 1321 C CA . ASN A 1 160 ? 9.621 -5.530 1.479 1.00 90.88 160 ASN A CA 1
ATOM 1322 C C . ASN A 1 160 ? 9.704 -4.416 2.524 1.00 90.88 160 ASN A C 1
ATOM 1324 O O . ASN A 1 160 ? 9.701 -4.711 3.718 1.00 90.88 160 ASN A O 1
ATOM 1328 N N . GLU A 1 161 ? 9.715 -3.153 2.100 1.00 90.44 161 GLU A N 1
ATOM 1329 C CA . GLU A 1 161 ? 9.616 -2.008 3.004 1.00 90.44 161 GLU A CA 1
ATOM 1330 C C . GLU A 1 161 ? 8.294 -2.047 3.788 1.00 90.44 161 GLU A C 1
ATOM 1332 O O . GLU A 1 161 ? 8.302 -1.994 5.018 1.00 90.44 161 GLU A O 1
ATOM 1337 N N . LEU A 1 162 ? 7.157 -2.268 3.113 1.00 93.19 162 LEU A N 1
ATOM 1338 C CA . LEU A 1 162 ? 5.861 -2.391 3.794 1.00 93.19 162 LEU A CA 1
ATOM 1339 C C . LEU A 1 162 ? 5.844 -3.515 4.829 1.00 93.19 162 LEU A C 1
ATOM 1341 O O . LEU A 1 162 ? 5.333 -3.330 5.932 1.00 93.19 162 LEU A O 1
ATOM 1345 N N . LEU A 1 163 ? 6.383 -4.682 4.475 1.00 94.25 163 LEU A N 1
ATOM 1346 C CA . LEU A 1 163 ? 6.365 -5.860 5.342 1.00 94.25 163 LEU A CA 1
ATOM 1347 C C . LEU A 1 163 ? 7.261 -5.711 6.571 1.00 94.25 163 LEU A C 1
ATOM 1349 O O . LEU A 1 163 ? 6.911 -6.224 7.634 1.00 94.25 163 LEU A O 1
ATOM 1353 N N . ASN A 1 164 ? 8.402 -5.038 6.423 1.00 93.06 164 ASN A N 1
ATOM 1354 C CA . ASN A 1 164 ? 9.447 -5.013 7.444 1.00 93.06 164 ASN A CA 1
ATOM 1355 C C . ASN A 1 164 ? 9.520 -3.694 8.223 1.00 93.06 164 ASN A C 1
ATOM 1357 O O . ASN A 1 164 ? 9.977 -3.708 9.360 1.00 93.06 164 ASN A O 1
ATOM 1361 N N . GLN A 1 165 ? 9.073 -2.579 7.637 1.00 93.19 165 GLN A N 1
ATOM 1362 C CA . GLN A 1 165 ? 9.179 -1.239 8.227 1.00 93.19 165 GLN A CA 1
ATOM 1363 C C . GLN A 1 165 ? 7.811 -0.590 8.469 1.00 93.19 165 GLN A C 1
ATOM 1365 O O . GLN A 1 165 ? 7.601 0.067 9.486 1.00 93.19 165 GLN A O 1
ATOM 1370 N N . CYS A 1 166 ? 6.837 -0.820 7.583 1.00 94.81 166 CYS A N 1
ATOM 1371 C CA . CYS A 1 166 ? 5.533 -0.144 7.638 1.00 94.81 166 CYS A CA 1
ATOM 1372 C C . CYS A 1 166 ? 4.359 -1.092 7.927 1.00 94.81 166 CYS A C 1
ATOM 1374 O O . CYS A 1 166 ? 3.234 -0.875 7.469 1.00 94.81 166 CYS A O 1
ATOM 1376 N N . GLY A 1 167 ? 4.594 -2.142 8.717 1.00 96.31 167 GLY A N 1
ATOM 1377 C CA . GLY A 1 167 ? 3.601 -3.192 8.939 1.00 96.31 167 GLY A CA 1
ATOM 1378 C C . GLY A 1 167 ? 2.300 -2.731 9.601 1.00 96.31 167 GLY A C 1
ATOM 1379 O O . GLY A 1 167 ? 1.250 -3.358 9.431 1.00 96.31 167 GLY A O 1
ATOM 1380 N N . HIS A 1 168 ? 2.331 -1.596 10.303 1.00 95.94 168 HIS A N 1
ATOM 1381 C CA . HIS A 1 168 ? 1.181 -1.050 11.019 1.00 95.94 168 HIS A CA 1
ATOM 1382 C C . HIS A 1 168 ? -0.035 -0.792 10.114 1.00 95.94 168 HIS A C 1
ATOM 1384 O O . HIS A 1 168 ? -1.163 -0.964 10.574 1.00 95.94 168 HIS A O 1
ATOM 1390 N N . TYR A 1 169 ? 0.159 -0.496 8.823 1.00 96.44 169 TYR A N 1
ATOM 1391 C CA . TYR A 1 169 ? -0.948 -0.323 7.875 1.00 96.44 169 TYR A CA 1
ATOM 1392 C C . TYR A 1 169 ? -1.751 -1.607 7.621 1.00 96.44 169 TYR A C 1
ATOM 1394 O O . TYR A 1 169 ? -2.957 -1.558 7.383 1.00 96.44 169 TYR A O 1
ATOM 1402 N N . MET A 1 170 ? -1.097 -2.767 7.687 1.00 97.19 170 MET A N 1
ATOM 1403 C CA . MET A 1 170 ? -1.731 -4.077 7.494 1.00 97.19 170 MET A CA 1
ATOM 1404 C C . MET A 1 170 ? -2.206 -4.687 8.819 1.00 97.19 170 MET A C 1
ATOM 1406 O O . MET A 1 170 ? -3.152 -5.475 8.848 1.00 97.19 170 MET A O 1
ATOM 1410 N N . ILE A 1 171 ? -1.567 -4.316 9.930 1.00 96.81 171 ILE A N 1
ATOM 1411 C CA . ILE A 1 171 ? -1.904 -4.820 11.266 1.00 96.81 171 ILE A CA 1
ATOM 1412 C C . ILE A 1 171 ? -3.067 -4.031 11.879 1.00 96.81 171 ILE A C 1
ATOM 1414 O O . ILE A 1 171 ? -3.996 -4.644 12.398 1.00 96.81 171 ILE A O 1
ATOM 1418 N N . TYR A 1 172 ? -3.046 -2.700 11.784 1.00 96.06 172 TYR A N 1
ATOM 1419 C CA . TYR A 1 172 ? -4.020 -1.805 12.423 1.00 96.06 172 TYR A CA 1
ATOM 1420 C C . TYR A 1 172 ? -4.878 -1.020 11.419 1.00 96.06 172 TYR A C 1
ATOM 1422 O O . TYR A 1 172 ? -5.872 -0.411 11.803 1.00 96.06 172 TYR A O 1
ATOM 1430 N N . GLY A 1 173 ? -4.542 -1.036 10.127 1.00 94.12 173 GLY A N 1
ATOM 1431 C CA . GLY A 1 173 ? -5.244 -0.247 9.114 1.00 94.12 173 GLY A CA 1
ATOM 1432 C C . GLY A 1 173 ? -4.690 1.174 8.986 1.00 94.12 173 GLY A C 1
ATOM 1433 O O . GLY A 1 173 ? -3.547 1.449 9.341 1.00 94.12 173 GLY A O 1
ATOM 1434 N N . SER A 1 174 ? -5.494 2.089 8.435 1.00 90.62 174 SER A N 1
ATOM 1435 C CA . SER A 1 174 ? -5.052 3.468 8.175 1.00 90.62 174 SER A CA 1
ATOM 1436 C C . SER A 1 174 ? -4.585 4.180 9.449 1.00 90.62 174 SER A C 1
ATOM 1438 O O . SER A 1 174 ? -5.191 4.005 10.508 1.00 90.62 174 SER A O 1
ATOM 1440 N N . GLU A 1 175 ? -3.593 5.061 9.326 1.00 90.06 175 GLU A N 1
ATOM 1441 C CA . GLU A 1 175 ? -3.061 5.852 10.444 1.00 90.06 175 GLU A CA 1
ATOM 1442 C C . GLU A 1 175 ? -4.145 6.670 11.169 1.00 90.06 175 GLU A C 1
ATOM 1444 O O . GLU A 1 175 ? -4.128 6.782 12.392 1.00 90.06 175 GLU A O 1
ATOM 1449 N N . PHE A 1 176 ? -5.154 7.158 10.438 1.00 91.12 176 PHE A N 1
ATOM 1450 C CA . PHE A 1 176 ? -6.315 7.846 11.009 1.00 91.12 176 PHE A CA 1
ATOM 1451 C C . PHE A 1 176 ? -7.083 6.959 11.996 1.00 91.12 176 PHE A C 1
ATOM 1453 O O . PHE A 1 176 ? -7.290 7.340 13.145 1.00 91.12 176 PHE A O 1
ATOM 1460 N N . VAL A 1 177 ? -7.487 5.766 11.553 1.00 92.75 177 VAL A N 1
ATOM 1461 C CA . VAL A 1 177 ? -8.207 4.791 12.388 1.00 92.75 177 VAL A CA 1
ATOM 1462 C C . VAL A 1 177 ? -7.327 4.329 13.548 1.00 92.75 177 VAL A C 1
ATOM 1464 O O . VAL A 1 177 ? -7.794 4.275 14.683 1.00 92.75 177 VAL A O 1
ATOM 1467 N N . CYS A 1 178 ? -6.048 4.053 13.283 1.00 94.25 178 CYS A N 1
ATOM 1468 C CA . CYS A 1 178 ? -5.084 3.633 14.295 1.00 94.25 178 CYS A CA 1
ATOM 1469 C C . CYS A 1 178 ? -4.906 4.695 15.394 1.00 94.25 178 CYS A C 1
ATOM 1471 O O . CYS A 1 178 ? -4.938 4.367 16.579 1.00 94.25 178 CYS A O 1
ATOM 1473 N N . GLY A 1 179 ? -4.795 5.972 15.017 1.00 92.62 179 GLY A N 1
ATOM 1474 C CA . GLY A 1 179 ? -4.673 7.092 15.948 1.00 92.62 179 GLY A CA 1
ATOM 1475 C C . GLY A 1 179 ? -5.942 7.347 16.766 1.00 92.62 179 GLY A C 1
ATOM 1476 O O . GLY A 1 179 ? -5.843 7.632 17.958 1.00 92.62 179 GLY A O 1
ATOM 1477 N N . ILE A 1 180 ? -7.128 7.200 16.162 1.00 93.25 180 ILE A N 1
ATOM 1478 C CA . ILE A 1 180 ? -8.401 7.267 16.901 1.00 93.25 180 ILE A CA 1
ATOM 1479 C C . ILE A 1 180 ? -8.479 6.119 17.911 1.00 93.25 180 ILE A C 1
ATOM 1481 O O . ILE A 1 180 ? -8.748 6.353 19.084 1.00 93.25 180 ILE A O 1
ATOM 1485 N N . ALA A 1 181 ? -8.171 4.891 17.489 1.00 95.31 181 ALA A N 1
ATOM 1486 C CA . ALA A 1 181 ? -8.207 3.733 18.375 1.00 95.31 181 ALA A CA 1
ATOM 1487 C C . ALA A 1 181 ? -7.186 3.830 19.517 1.00 95.31 181 ALA A C 1
ATOM 1489 O O . ALA A 1 181 ? -7.466 3.390 20.629 1.00 95.31 181 ALA A O 1
ATOM 1490 N N . ALA A 1 182 ? -6.010 4.415 19.271 1.00 94.12 182 ALA A N 1
ATOM 1491 C CA . ALA A 1 182 ? -5.025 4.679 20.316 1.00 94.12 182 ALA A CA 1
ATOM 1492 C C . ALA A 1 182 ? -5.561 5.673 21.359 1.00 94.12 182 ALA A C 1
ATOM 1494 O O . ALA A 1 182 ? -5.432 5.425 22.554 1.00 94.12 182 ALA A O 1
ATOM 1495 N N . GLN A 1 183 ? -6.219 6.751 20.919 1.00 93.56 183 GLN A N 1
ATOM 1496 C CA . GLN A 1 183 ? -6.837 7.732 21.816 1.00 93.56 183 GLN A CA 1
ATOM 1497 C C . GLN A 1 183 ? -7.971 7.127 22.657 1.00 93.56 183 GLN A C 1
ATOM 1499 O O . GLN A 1 183 ? -8.117 7.479 23.822 1.00 93.56 183 GLN A O 1
ATOM 1504 N N . CYS A 1 184 ? -8.742 6.207 22.081 1.00 94.88 184 CYS A N 1
ATOM 1505 C CA . CYS A 1 184 ? -9.813 5.492 22.776 1.00 94.88 184 CYS A CA 1
ATOM 1506 C C . CYS A 1 184 ? -9.325 4.237 23.526 1.00 94.88 184 CYS A C 1
ATOM 1508 O O . CYS A 1 184 ? -10.144 3.423 23.944 1.00 94.88 184 CYS A O 1
ATOM 1510 N N . PHE A 1 185 ? -8.008 4.027 23.654 1.00 94.56 185 PHE A N 1
ATOM 1511 C CA . PHE A 1 185 ? -7.406 2.859 24.316 1.00 94.56 185 PHE A CA 1
ATOM 1512 C C . PHE A 1 185 ? -7.883 1.496 23.771 1.00 94.56 185 PHE A C 1
ATOM 1514 O O . PHE A 1 185 ? -7.875 0.482 24.468 1.00 94.56 185 PHE A O 1
ATOM 1521 N N . CYS A 1 186 ? -8.265 1.445 22.494 1.00 94.88 186 CYS A N 1
ATOM 1522 C CA . CYS A 1 186 ? -8.803 0.261 21.827 1.00 94.88 186 CYS A CA 1
ATOM 1523 C C . CYS A 1 186 ? -7.993 -0.166 20.588 1.00 94.88 186 CYS A C 1
ATOM 1525 O O . CYS A 1 186 ? -8.422 -1.045 19.844 1.00 94.88 186 CYS A O 1
ATOM 1527 N N . GLN A 1 187 ? -6.785 0.376 20.387 1.00 94.81 187 GLN A N 1
ATOM 1528 C CA . GLN A 1 187 ? -5.889 0.023 19.272 1.00 94.81 187 GLN A CA 1
ATOM 1529 C C . GLN A 1 187 ? -5.682 -1.496 19.070 1.00 94.81 187 GLN A C 1
ATOM 1531 O O . GLN A 1 187 ? -5.751 -1.940 17.920 1.00 94.81 187 GLN A O 1
ATOM 1536 N N . PRO A 1 188 ? -5.517 -2.338 20.116 1.00 93.00 188 PRO A N 1
ATOM 1537 C CA . PRO A 1 188 ? -5.394 -3.787 19.926 1.00 93.00 188 PRO A CA 1
ATOM 1538 C C . PRO A 1 188 ? -6.613 -4.442 19.260 1.00 93.00 188 PRO A C 1
ATOM 1540 O O . PRO A 1 188 ? -6.467 -5.476 18.609 1.00 93.00 188 PRO A O 1
ATOM 1543 N N . LYS A 1 189 ? -7.808 -3.843 19.372 1.00 94.06 189 LYS A N 1
ATOM 1544 C CA . LYS A 1 189 ? -9.046 -4.360 18.764 1.00 94.06 189 LYS A CA 1
ATOM 1545 C C . LYS A 1 189 ? -9.003 -4.325 17.237 1.00 94.06 189 LYS A C 1
ATOM 1547 O O . LYS A 1 189 ? -9.611 -5.173 16.592 1.00 94.06 189 LYS A O 1
ATOM 1552 N N . LEU A 1 190 ? -8.209 -3.429 16.647 1.00 94.56 190 LEU A N 1
ATOM 1553 C CA . LEU A 1 190 ? -8.038 -3.347 15.192 1.00 94.56 190 LEU A CA 1
ATOM 1554 C C . LEU A 1 190 ? -7.438 -4.632 14.596 1.00 94.56 190 LEU A C 1
ATOM 1556 O O . LEU A 1 190 ? -7.751 -4.982 13.460 1.00 94.56 190 LEU A O 1
ATOM 1560 N N . LYS A 1 191 ? -6.651 -5.391 15.376 1.00 92.38 191 LYS A N 1
ATOM 1561 C CA . LYS A 1 191 ? -6.069 -6.677 14.948 1.00 92.38 191 LYS A CA 1
ATOM 1562 C C . LYS A 1 191 ? -7.106 -7.794 14.783 1.00 92.38 191 LYS A C 1
ATOM 1564 O O . LYS A 1 191 ? -6.780 -8.827 14.204 1.00 92.38 191 LYS A O 1
ATOM 1569 N N . GLN A 1 192 ? -8.317 -7.615 15.308 1.00 90.69 192 GLN A N 1
ATOM 1570 C CA . GLN A 1 192 ? -9.356 -8.652 15.366 1.00 90.69 192 GLN A CA 1
ATOM 1571 C C . GLN A 1 192 ? -10.270 -8.637 14.137 1.00 90.69 192 GLN A C 1
ATOM 1573 O O . GLN A 1 192 ? -10.981 -9.603 13.877 1.00 90.69 192 GLN A O 1
ATOM 1578 N N . ARG A 1 193 ? -10.254 -7.544 13.362 1.00 91.62 193 ARG A N 1
ATOM 1579 C CA . ARG A 1 193 ? -11.157 -7.343 12.226 1.00 91.62 193 ARG A CA 1
ATOM 1580 C C . ARG A 1 193 ? -10.399 -7.044 10.949 1.00 91.62 193 ARG A C 1
ATOM 1582 O O . ARG A 1 193 ? -9.381 -6.365 10.975 1.00 91.62 193 ARG A O 1
ATOM 1589 N N . GLY A 1 194 ? -10.914 -7.532 9.828 1.00 93.88 194 GLY A N 1
ATOM 1590 C CA . GLY A 1 194 ? -10.295 -7.355 8.519 1.00 93.88 194 GLY A CA 1
ATOM 1591 C C . GLY A 1 194 ? -9.058 -8.223 8.290 1.00 93.88 194 GLY A C 1
ATOM 1592 O O . GLY A 1 194 ? -8.623 -8.977 9.163 1.00 93.88 194 GLY A O 1
ATOM 1593 N N . ILE A 1 195 ? -8.520 -8.121 7.078 1.00 95.12 195 ILE A N 1
ATOM 1594 C CA . ILE A 1 195 ? -7.485 -9.012 6.550 1.00 95.12 195 ILE A CA 1
ATOM 1595 C C . ILE A 1 195 ? -6.249 -8.173 6.207 1.00 95.12 195 ILE A C 1
ATOM 1597 O O . ILE A 1 195 ? -6.362 -7.271 5.371 1.00 95.12 195 ILE A O 1
ATOM 1601 N N . PRO A 1 196 ? -5.070 -8.430 6.801 1.00 97.12 196 PRO A N 1
ATOM 1602 C CA . PRO A 1 196 ? -3.818 -7.840 6.344 1.00 97.12 196 PRO A CA 1
ATOM 1603 C C . PRO A 1 196 ? -3.655 -8.011 4.840 1.00 97.12 196 PRO A C 1
ATOM 1605 O O . PRO A 1 196 ? -3.765 -9.120 4.320 1.00 97.12 196 PRO A O 1
ATOM 1608 N N . THR A 1 197 ? -3.442 -6.910 4.129 1.00 97.75 197 THR A N 1
ATOM 1609 C CA . THR A 1 197 ? -3.482 -6.916 2.669 1.00 97.75 197 THR A CA 1
ATOM 1610 C C . THR A 1 197 ? -2.446 -5.972 2.084 1.00 97.75 197 THR A C 1
ATOM 1612 O O . THR A 1 197 ? -2.323 -4.824 2.510 1.00 97.75 197 THR A O 1
ATOM 1615 N N . ILE A 1 198 ? -1.746 -6.447 1.058 1.00 98.38 198 ILE A N 1
ATOM 1616 C CA . ILE A 1 198 ? -0.931 -5.629 0.165 1.00 98.38 198 ILE A CA 1
ATOM 1617 C C . ILE A 1 198 ? -1.616 -5.589 -1.193 1.00 98.38 198 ILE A C 1
ATOM 1619 O O . ILE A 1 198 ? -1.931 -6.628 -1.774 1.00 98.38 198 ILE A O 1
ATOM 1623 N N . ILE A 1 199 ? -1.811 -4.384 -1.713 1.00 98.50 199 ILE A N 1
ATOM 1624 C CA . ILE A 1 199 ? -2.331 -4.159 -3.056 1.00 98.50 199 ILE A CA 1
ATOM 1625 C C . ILE A 1 199 ? -1.192 -3.663 -3.938 1.00 98.50 199 ILE A C 1
ATOM 1627 O O . ILE A 1 199 ? -0.655 -2.580 -3.716 1.00 98.50 199 ILE A O 1
ATOM 1631 N N . SER A 1 200 ? -0.835 -4.442 -4.955 1.00 98.19 200 SER A N 1
ATOM 1632 C CA . SER A 1 200 ? 0.054 -4.000 -6.028 1.00 98.19 200 SER A CA 1
ATOM 1633 C C . SER A 1 200 ? -0.756 -3.247 -7.073 1.00 98.19 200 SER A C 1
ATOM 1635 O O . SER A 1 200 ? -1.695 -3.808 -7.645 1.00 98.19 200 SER A O 1
ATOM 1637 N N . ALA A 1 201 ? -0.369 -2.013 -7.375 1.00 97.94 201 ALA A N 1
ATOM 1638 C CA . ALA A 1 201 ? -1.073 -1.180 -8.337 1.00 97.94 201 ALA A CA 1
ATOM 1639 C C . ALA A 1 201 ? -0.127 -0.525 -9.347 1.00 97.94 201 ALA A C 1
ATOM 1641 O O . ALA A 1 201 ? 0.984 -0.122 -9.014 1.00 97.94 201 ALA A O 1
ATOM 1642 N N . ASN A 1 202 ? -0.591 -0.402 -10.588 1.00 97.88 202 ASN A N 1
ATOM 1643 C CA . ASN A 1 202 ? 0.019 0.442 -11.610 1.00 97.88 202 ASN A CA 1
ATOM 1644 C C . ASN A 1 202 ? -0.523 1.868 -11.448 1.00 97.88 202 ASN A C 1
ATOM 1646 O O . ASN A 1 202 ? -1.564 2.200 -12.020 1.00 97.88 202 ASN A O 1
ATOM 1650 N N . VAL A 1 203 ? 0.160 2.702 -10.666 1.00 98.38 203 VAL A N 1
ATOM 1651 C CA . VAL A 1 203 ? -0.241 4.096 -10.434 1.00 98.38 203 VAL A CA 1
ATOM 1652 C C . VAL A 1 203 ? 0.110 4.927 -11.671 1.00 98.38 203 VAL A C 1
ATOM 1654 O O . VAL A 1 203 ? 1.276 4.926 -12.063 1.00 98.38 203 VAL A O 1
ATOM 1657 N N . PRO A 1 204 ? -0.848 5.611 -12.330 1.00 97.62 204 PRO A N 1
ATOM 1658 C CA . PRO A 1 204 ? -0.530 6.475 -13.460 1.00 97.62 204 PRO A CA 1
ATOM 1659 C C . PRO A 1 204 ? 0.479 7.535 -13.035 1.00 97.62 204 PRO A C 1
ATOM 1661 O O . PRO A 1 204 ? 0.246 8.233 -12.047 1.00 97.62 204 PRO A O 1
ATOM 1664 N N . THR A 1 205 ? 1.566 7.693 -13.788 1.00 96.50 205 THR A N 1
ATOM 1665 C CA . THR A 1 205 ? 2.593 8.684 -13.447 1.00 96.50 205 THR A CA 1
ATOM 1666 C C . THR A 1 205 ? 1.989 10.080 -13.400 1.00 96.50 205 THR A C 1
ATOM 1668 O O . THR A 1 205 ? 2.359 10.871 -12.542 1.00 96.50 205 THR A O 1
ATOM 1671 N N . ALA A 1 206 ? 0.999 10.386 -14.244 1.00 95.88 206 ALA A N 1
ATOM 1672 C CA . ALA A 1 206 ? 0.265 11.657 -14.246 1.00 95.88 206 ALA A CA 1
ATOM 1673 C C . ALA A 1 206 ? -0.443 12.008 -12.915 1.00 95.88 206 ALA A C 1
ATOM 1675 O O . ALA A 1 206 ? -0.834 13.155 -12.725 1.00 95.88 206 ALA A O 1
ATOM 1676 N N . LEU A 1 207 ? -0.628 11.049 -11.997 1.00 97.06 207 LEU A N 1
ATOM 1677 C CA . LEU A 1 207 ? -1.173 11.300 -10.653 1.00 97.06 207 LEU A CA 1
ATOM 1678 C C . LEU A 1 207 ? -0.093 11.592 -9.598 1.00 97.06 207 LEU A C 1
ATOM 1680 O O . LEU A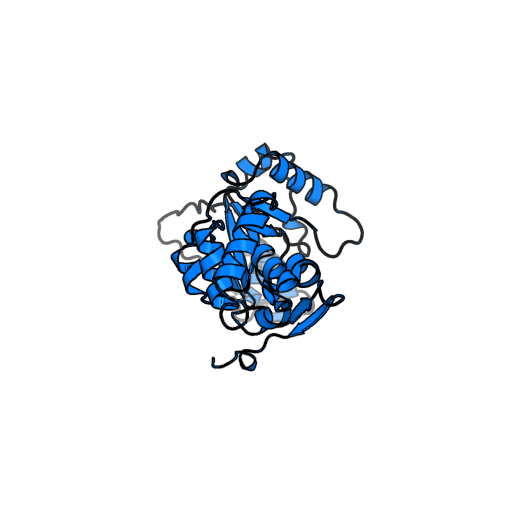 1 207 ? -0.429 11.904 -8.456 1.00 97.06 207 LEU A O 1
ATOM 1684 N N . ILE A 1 208 ? 1.181 11.455 -9.960 1.00 97.38 208 ILE A N 1
ATOM 1685 C CA . ILE A 1 208 ? 2.350 11.666 -9.104 1.00 97.38 208 ILE A CA 1
ATOM 1686 C C . ILE A 1 208 ? 2.953 13.021 -9.483 1.00 97.38 208 ILE A C 1
ATOM 1688 O O . ILE A 1 208 ? 2.990 13.353 -10.667 1.00 97.38 208 ILE A O 1
ATOM 1692 N N . SER A 1 209 ? 3.393 13.823 -8.511 1.00 95.75 209 SER A N 1
ATOM 1693 C CA . SER A 1 209 ? 4.016 15.123 -8.795 1.00 95.75 209 SER A CA 1
ATOM 1694 C C . SER A 1 209 ? 5.390 14.956 -9.449 1.00 95.75 209 SER A C 1
ATOM 1696 O O . SER A 1 209 ? 6.081 13.966 -9.212 1.00 95.75 209 SER A O 1
ATOM 1698 N N . ASP A 1 210 ? 5.812 15.948 -10.234 1.00 95.44 210 ASP A N 1
ATOM 1699 C CA . ASP A 1 210 ? 7.138 15.930 -10.870 1.00 95.44 210 ASP A CA 1
ATOM 1700 C C . ASP A 1 210 ? 8.264 15.927 -9.841 1.00 95.44 210 ASP A C 1
ATOM 1702 O O . ASP A 1 210 ? 9.231 15.195 -10.009 1.00 95.44 210 ASP A O 1
ATOM 1706 N N . PHE A 1 211 ? 8.085 16.648 -8.728 1.00 96.50 211 PHE A N 1
ATOM 1707 C CA . PHE A 1 211 ? 9.002 16.600 -7.589 1.00 96.50 211 PHE A CA 1
ATOM 1708 C C . PHE A 1 211 ? 9.215 15.164 -7.093 1.00 96.50 211 PHE A C 1
ATOM 1710 O O . PHE A 1 211 ? 10.347 14.713 -6.989 1.00 96.50 211 PHE A O 1
ATOM 1717 N N . THR A 1 212 ? 8.138 14.407 -6.871 1.00 96.69 212 THR A N 1
ATOM 1718 C CA . THR A 1 212 ? 8.237 13.026 -6.383 1.00 96.69 212 THR A CA 1
ATOM 1719 C C . THR A 1 212 ? 8.826 12.076 -7.427 1.00 96.69 212 THR A C 1
ATOM 1721 O O . THR A 1 212 ? 9.575 11.174 -7.067 1.00 96.69 212 THR A O 1
ATOM 1724 N N . ILE A 1 213 ? 8.522 12.245 -8.719 1.00 96.69 213 ILE A N 1
ATOM 1725 C CA . ILE A 1 213 ? 9.180 11.437 -9.759 1.00 96.69 213 ILE A CA 1
ATOM 1726 C C . ILE A 1 213 ? 10.676 11.771 -9.832 1.00 96.69 213 ILE A C 1
ATOM 1728 O O . ILE A 1 213 ? 11.482 10.858 -9.980 1.00 96.69 213 ILE A O 1
ATOM 1732 N N . GLN A 1 214 ? 11.064 13.039 -9.681 1.00 95.06 214 GLN A N 1
ATOM 1733 C CA . GLN A 1 214 ? 12.475 13.416 -9.638 1.00 95.06 214 GLN A CA 1
ATOM 1734 C C . GLN A 1 214 ? 13.174 12.801 -8.419 1.00 95.06 214 GLN A C 1
ATOM 1736 O O . GLN A 1 214 ? 14.213 12.173 -8.580 1.00 95.06 214 GLN A O 1
ATOM 1741 N N . GLU A 1 215 ? 12.562 12.866 -7.231 1.00 94.25 215 GLU A N 1
ATOM 1742 C CA . GLU A 1 215 ? 13.086 12.192 -6.035 1.00 94.25 215 GLU A CA 1
ATOM 1743 C C . GLU A 1 215 ? 13.238 10.680 -6.244 1.00 94.25 215 GLU A C 1
ATOM 1745 O O . GLU A 1 215 ? 14.214 10.098 -5.780 1.00 94.25 215 GLU A O 1
ATOM 1750 N N . LEU A 1 216 ? 12.301 10.028 -6.944 1.00 93.06 216 LEU A N 1
ATOM 1751 C CA . LEU A 1 216 ? 12.411 8.609 -7.294 1.00 93.06 216 LEU A CA 1
ATOM 1752 C C . LEU A 1 216 ? 13.642 8.349 -8.173 1.00 93.06 216 LEU A C 1
ATOM 1754 O O . LEU A 1 216 ? 14.406 7.426 -7.887 1.00 93.06 216 LEU A O 1
ATOM 1758 N N . VAL A 1 217 ? 13.816 9.143 -9.235 1.00 90.94 217 VAL A N 1
ATOM 1759 C CA . VAL A 1 217 ? 14.954 9.041 -10.161 1.00 90.94 217 VAL A CA 1
ATOM 1760 C C . VAL A 1 217 ? 16.266 9.210 -9.396 1.00 90.94 217 VAL A C 1
ATOM 1762 O O . VAL A 1 217 ? 17.107 8.311 -9.432 1.00 90.94 217 VAL A O 1
ATOM 1765 N N . ASP A 1 218 ? 16.394 10.290 -8.626 1.00 88.56 218 ASP A N 1
ATOM 1766 C CA . ASP A 1 218 ? 17.593 10.605 -7.847 1.00 88.56 218 ASP A CA 1
ATOM 1767 C C . ASP A 1 218 ? 17.882 9.508 -6.815 1.00 88.56 218 ASP A C 1
ATOM 1769 O O . ASP A 1 218 ? 19.023 9.061 -6.658 1.00 88.56 218 ASP A O 1
ATOM 1773 N N . LYS A 1 219 ? 16.845 9.024 -6.118 1.00 86.12 219 LYS A N 1
ATOM 1774 C CA . LYS A 1 219 ? 17.000 8.007 -5.077 1.00 86.12 219 LYS A CA 1
ATOM 1775 C C . LYS A 1 219 ? 17.454 6.683 -5.666 1.00 86.12 219 LYS A C 1
ATOM 1777 O O . LYS A 1 219 ? 18.409 6.126 -5.148 1.00 86.12 219 LYS A O 1
ATOM 1782 N N . VAL A 1 220 ? 16.842 6.192 -6.745 1.00 80.81 220 VAL A N 1
ATOM 1783 C CA . VAL A 1 220 ? 17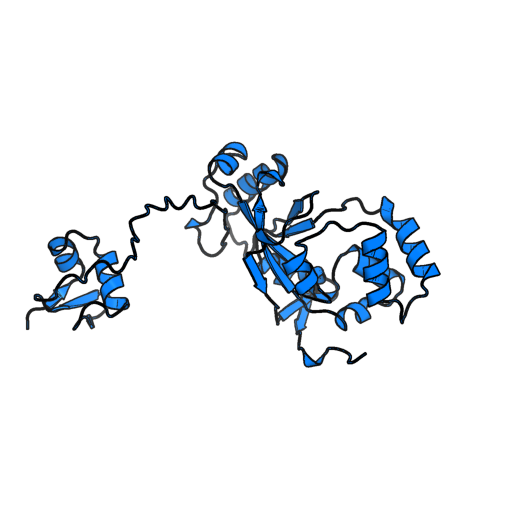.246 4.914 -7.363 1.00 80.81 220 VAL A CA 1
ATOM 1784 C C . VAL A 1 220 ? 18.648 5.002 -7.977 1.00 80.81 220 VAL A C 1
ATOM 1786 O O . VAL A 1 220 ? 19.403 4.038 -7.882 1.00 80.81 220 VAL A O 1
ATOM 1789 N N . GLN A 1 221 ? 19.031 6.149 -8.547 1.00 77.81 221 GLN A N 1
ATOM 1790 C CA . GLN A 1 221 ? 20.376 6.355 -9.098 1.00 77.81 221 GLN A CA 1
ATOM 1791 C C . GLN A 1 221 ? 21.472 6.417 -8.022 1.00 77.81 221 GLN A C 1
ATOM 1793 O O . GLN A 1 221 ? 22.568 5.895 -8.226 1.00 77.81 221 GLN A O 1
ATOM 1798 N N . THR A 1 222 ? 21.199 7.059 -6.883 1.00 74.00 222 THR A N 1
ATOM 1799 C CA . THR A 1 222 ? 22.194 7.285 -5.817 1.00 74.00 222 THR A CA 1
ATOM 1800 C C . THR A 1 222 ? 22.296 6.135 -4.813 1.00 74.00 222 THR A C 1
ATOM 1802 O O . THR A 1 222 ? 23.234 6.099 -4.014 1.00 74.00 222 THR A O 1
ATOM 1805 N N . HIS A 1 223 ? 21.369 5.173 -4.838 1.00 65.94 223 HIS A N 1
ATOM 1806 C CA . HIS A 1 223 ? 21.324 4.090 -3.860 1.00 65.94 223 HIS A CA 1
ATOM 1807 C C . HIS A 1 223 ? 22.344 2.973 -4.137 1.00 65.94 223 HIS A C 1
ATOM 1809 O O . HIS A 1 223 ? 21.951 1.866 -4.478 1.00 65.94 223 HIS A O 1
ATOM 1815 N N . PHE A 1 224 ? 23.646 3.201 -3.914 1.00 57.16 224 PHE A N 1
ATOM 1816 C CA . PHE A 1 224 ? 24.634 2.108 -3.871 1.00 57.16 224 PHE A CA 1
ATOM 1817 C C . PHE A 1 224 ? 25.582 2.186 -2.679 1.00 57.16 224 PHE A C 1
ATOM 1819 O O . PHE A 1 224 ? 26.421 3.071 -2.608 1.00 57.16 224 PHE A O 1
ATOM 1826 N N . TYR A 1 225 ? 25.388 1.238 -1.751 1.00 49.19 225 TYR A N 1
ATOM 1827 C CA . TYR A 1 225 ? 26.357 0.378 -1.039 1.00 49.19 225 TYR A CA 1
ATOM 1828 C C . TYR A 1 225 ? 25.737 -0.067 0.308 1.00 49.19 225 TYR A C 1
ATOM 1830 O O . TYR A 1 225 ? 25.738 0.674 1.284 1.00 49.19 225 TYR A O 1
ATOM 1838 N N . GLY A 1 226 ? 25.198 -1.298 0.367 1.00 58.88 226 GLY A N 1
ATOM 1839 C CA . GLY A 1 226 ? 24.854 -1.999 1.622 1.00 58.88 226 GLY A CA 1
ATOM 1840 C C . GLY A 1 226 ? 23.384 -2.004 2.084 1.00 58.88 226 GLY A C 1
ATOM 1841 O O . GLY A 1 226 ? 23.066 -2.720 3.036 1.00 58.88 226 GLY A O 1
ATOM 1842 N N . ALA A 1 227 ? 22.478 -1.268 1.434 1.00 65.56 227 ALA A N 1
ATOM 1843 C CA . ALA A 1 227 ? 21.050 -1.294 1.774 1.00 65.56 227 ALA A CA 1
ATOM 1844 C C . ALA A 1 227 ? 20.369 -2.616 1.357 1.00 65.56 227 ALA A C 1
ATOM 1846 O O . ALA A 1 227 ? 20.842 -3.309 0.461 1.00 65.56 227 ALA A O 1
ATOM 1847 N N . LYS A 1 228 ? 19.263 -2.981 2.023 1.00 67.69 228 LYS A N 1
ATOM 1848 C CA . LYS A 1 228 ? 18.473 -4.205 1.738 1.00 67.69 228 LYS A CA 1
ATOM 1849 C C . LYS A 1 228 ? 17.072 -3.926 1.178 1.00 67.69 228 LYS A C 1
ATOM 1851 O O . LYS A 1 228 ? 16.392 -4.858 0.765 1.00 67.69 228 LYS A O 1
ATOM 1856 N N . THR A 1 229 ? 16.643 -2.669 1.221 1.00 72.06 229 THR A N 1
ATOM 1857 C CA . THR A 1 229 ? 15.345 -2.156 0.765 1.00 72.06 229 THR A CA 1
ATOM 1858 C C . THR A 1 229 ? 15.546 -0.716 0.308 1.00 72.06 229 THR A C 1
ATOM 1860 O O . THR A 1 229 ? 16.459 -0.050 0.802 1.00 72.06 229 THR A O 1
ATOM 1863 N N . VAL A 1 230 ? 14.672 -0.209 -0.561 1.00 77.31 230 VAL A N 1
ATOM 1864 C CA . VAL A 1 230 ? 14.598 1.229 -0.855 1.00 77.31 230 VAL A CA 1
ATOM 1865 C C . VAL A 1 230 ? 13.421 1.805 -0.090 1.00 77.31 230 VAL A C 1
ATOM 1867 O O . VAL A 1 230 ? 12.285 1.453 -0.378 1.00 77.31 230 VAL A O 1
ATOM 1870 N N . ASP A 1 231 ? 13.710 2.678 0.874 1.00 86.19 231 ASP A N 1
ATOM 1871 C CA . ASP A 1 231 ? 12.694 3.515 1.515 1.00 86.19 231 ASP A CA 1
ATOM 1872 C C . ASP A 1 231 ? 12.199 4.518 0.475 1.00 86.19 231 ASP A C 1
ATOM 1874 O O . ASP A 1 231 ? 12.927 5.443 0.131 1.00 86.19 231 ASP A O 1
ATOM 1878 N N . PHE A 1 232 ? 11.025 4.324 -0.115 1.00 92.38 232 PHE A N 1
ATOM 1879 C CA . PHE A 1 232 ? 10.433 5.345 -0.980 1.00 92.38 232 PHE A CA 1
ATOM 1880 C C . PHE A 1 232 ? 8.915 5.262 -0.921 1.00 92.38 232 PHE A C 1
ATOM 1882 O O . PHE A 1 232 ? 8.271 4.504 -1.653 1.00 92.38 232 PHE A O 1
ATOM 1889 N N . GLY A 1 233 ? 8.344 6.085 -0.046 1.00 93.94 233 GLY A N 1
ATOM 1890 C CA . GLY A 1 233 ? 6.912 6.320 0.035 1.00 93.94 233 GLY A CA 1
ATOM 1891 C C . GLY A 1 233 ? 6.477 7.525 -0.797 1.00 93.94 233 GLY A C 1
ATOM 1892 O O . GLY A 1 233 ? 7.096 8.584 -0.750 1.00 93.94 233 GLY A O 1
ATOM 1893 N N . PHE A 1 234 ? 5.353 7.407 -1.498 1.00 96.06 234 PHE A N 1
ATOM 1894 C CA . PHE A 1 234 ? 4.692 8.546 -2.130 1.00 96.06 234 PHE A CA 1
ATOM 1895 C C . PHE A 1 234 ? 3.180 8.489 -1.949 1.00 96.06 234 PHE A C 1
ATOM 1897 O O . PHE A 1 234 ? 2.608 7.460 -1.592 1.00 96.06 234 PHE A O 1
ATOM 1904 N N . ARG A 1 235 ? 2.510 9.613 -2.211 1.00 95.19 235 ARG A N 1
ATOM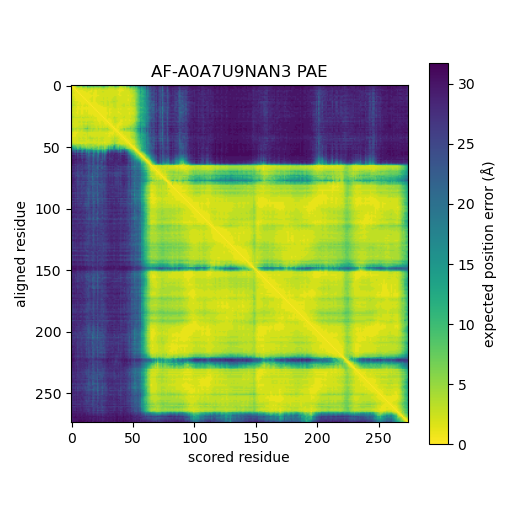 1905 C CA . ARG A 1 235 ? 1.049 9.698 -2.174 1.00 95.19 235 ARG A CA 1
ATOM 1906 C C . ARG A 1 235 ? 0.484 10.240 -3.474 1.00 95.19 235 ARG A C 1
ATOM 1908 O O . ARG A 1 235 ? 1.093 11.095 -4.109 1.00 95.19 235 ARG A O 1
ATOM 1915 N N . ILE A 1 236 ? -0.736 9.825 -3.786 1.00 96.88 236 ILE A N 1
ATOM 1916 C CA . ILE A 1 236 ? -1.595 10.495 -4.765 1.00 96.88 236 ILE A CA 1
ATOM 1917 C C . ILE A 1 236 ? -2.769 11.169 -4.052 1.00 96.88 236 ILE A C 1
ATOM 1919 O O . ILE A 1 236 ? -3.223 10.727 -2.992 1.00 96.88 236 ILE A O 1
ATOM 1923 N N . THR A 1 237 ? -3.273 12.245 -4.647 1.00 94.38 237 THR A N 1
ATOM 1924 C CA . THR A 1 237 ? -4.372 13.069 -4.114 1.00 94.38 237 THR A CA 1
ATOM 1925 C C . THR A 1 237 ? -5.675 12.882 -4.889 1.00 94.38 237 THR A C 1
ATOM 1927 O O . THR A 1 237 ? -6.619 13.649 -4.715 1.00 94.38 237 THR A O 1
ATOM 1930 N N . GLN A 1 238 ? -5.752 11.836 -5.717 1.00 94.69 238 GLN A N 1
ATOM 1931 C CA . GLN A 1 238 ? -6.960 11.417 -6.432 1.00 94.69 238 GLN A CA 1
ATOM 1932 C C . GLN A 1 238 ? -7.248 9.933 -6.177 1.00 94.69 238 GLN A C 1
ATOM 1934 O O . GLN A 1 238 ? -6.341 9.173 -5.842 1.00 94.69 238 GLN A O 1
ATOM 1939 N N . ASN A 1 239 ? -8.509 9.515 -6.333 1.00 96.88 239 ASN A N 1
ATOM 1940 C CA . ASN A 1 239 ? -8.873 8.098 -6.261 1.00 96.88 239 ASN A CA 1
ATOM 1941 C C . ASN A 1 239 ? -8.155 7.308 -7.364 1.00 96.88 239 ASN A C 1
ATOM 1943 O O . ASN A 1 239 ? -8.047 7.774 -8.499 1.00 96.88 239 ASN A O 1
ATOM 1947 N N . LEU A 1 240 ? -7.739 6.081 -7.058 1.00 98.19 240 LEU A N 1
ATOM 1948 C CA . LEU A 1 240 ? -7.184 5.157 -8.038 1.00 98.19 240 LEU A CA 1
ATOM 1949 C C . LEU A 1 240 ? -8.237 4.116 -8.418 1.00 98.19 240 LEU A C 1
ATOM 1951 O O . LEU A 1 240 ? -8.667 3.333 -7.578 1.00 98.19 240 LEU A O 1
ATOM 1955 N N . SER A 1 241 ? -8.634 4.084 -9.689 1.00 97.88 241 SER A N 1
ATOM 1956 C CA . SER A 1 241 ? -9.621 3.118 -10.195 1.00 97.88 241 SER A CA 1
ATOM 1957 C C . SER A 1 241 ? -9.163 1.664 -10.013 1.00 97.88 241 SER A C 1
ATOM 1959 O O . SER A 1 241 ? -7.986 1.355 -10.204 1.00 97.88 241 SER A O 1
ATOM 1961 N N . ALA A 1 242 ? -10.112 0.760 -9.738 1.00 95.94 242 ALA A N 1
ATOM 1962 C CA . ALA A 1 242 ? -9.873 -0.678 -9.588 1.00 95.94 242 ALA A CA 1
ATOM 1963 C C . ALA A 1 242 ? -9.111 -1.304 -10.769 1.00 95.94 242 ALA A C 1
ATOM 1965 O O . ALA A 1 242 ? -8.312 -2.210 -10.567 1.00 95.94 242 ALA A O 1
ATOM 1966 N N . LYS A 1 243 ? -9.262 -0.767 -11.990 1.00 95.62 243 LYS A N 1
ATOM 1967 C CA . LYS A 1 243 ? -8.529 -1.236 -13.184 1.00 95.62 243 LYS A CA 1
ATOM 1968 C C . LYS A 1 243 ? -7.001 -1.129 -13.070 1.00 95.62 243 LYS A C 1
ATOM 1970 O O . LYS A 1 243 ? -6.287 -1.717 -13.875 1.00 95.62 243 LYS A O 1
ATOM 1975 N N . HIS A 1 244 ? -6.503 -0.317 -12.136 1.00 96.94 244 HIS A N 1
ATOM 1976 C CA . HIS A 1 244 ? -5.075 -0.147 -11.873 1.00 96.94 244 HIS A CA 1
ATOM 1977 C C . HIS A 1 244 ? -4.548 -1.113 -10.808 1.00 96.94 244 HIS A C 1
ATOM 1979 O O . HIS A 1 244 ? -3.333 -1.207 -10.643 1.00 96.94 244 HIS A O 1
ATOM 1985 N N . ILE A 1 245 ? -5.425 -1.834 -10.102 1.00 97.00 245 ILE A N 1
ATOM 1986 C CA . ILE A 1 245 ? -5.035 -2.913 -9.196 1.00 97.00 245 ILE A CA 1
ATOM 1987 C C . ILE A 1 245 ? -4.587 -4.100 -10.042 1.00 97.00 245 ILE A C 1
ATOM 1989 O O . ILE A 1 245 ? -5.285 -4.531 -10.955 1.00 97.00 245 ILE A O 1
ATOM 1993 N N . VAL A 1 246 ? -3.410 -4.630 -9.730 1.00 95.75 246 VAL A N 1
ATOM 1994 C CA . VAL A 1 246 ? -2.805 -5.738 -10.476 1.00 95.75 246 VAL A CA 1
ATOM 1995 C C . VAL A 1 246 ? -2.780 -7.015 -9.659 1.00 95.75 246 VAL A C 1
ATOM 1997 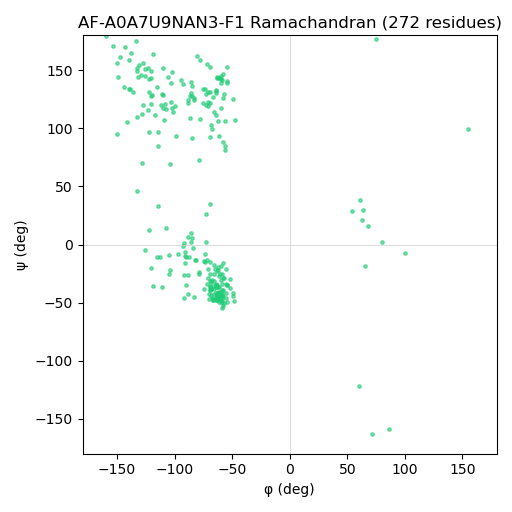O O . VAL A 1 246 ? -2.951 -8.101 -10.205 1.00 95.75 246 VAL A O 1
ATOM 2000 N N . LYS A 1 247 ? -2.548 -6.897 -8.352 1.00 96.38 247 LYS A N 1
ATOM 2001 C CA . LYS A 1 247 ? -2.508 -8.040 -7.446 1.00 96.38 247 LYS A CA 1
ATOM 2002 C C . LYS A 1 247 ? -2.970 -7.618 -6.061 1.00 96.38 247 LYS A C 1
ATOM 2004 O O . LYS A 1 247 ? -2.673 -6.508 -5.624 1.00 96.38 247 LYS A O 1
ATOM 2009 N N . ILE A 1 248 ? -3.664 -8.522 -5.386 1.00 97.38 248 ILE A N 1
ATOM 2010 C CA . ILE A 1 248 ? -4.002 -8.425 -3.970 1.00 97.38 248 ILE A CA 1
ATOM 2011 C C . ILE A 1 248 ? -3.365 -9.635 -3.289 1.00 97.38 248 ILE A C 1
ATOM 2013 O O . ILE A 1 248 ? -3.497 -10.760 -3.769 1.00 97.38 248 ILE A O 1
ATOM 2017 N N . GLU A 1 249 ? -2.618 -9.392 -2.219 1.00 96.31 249 GLU A N 1
ATOM 2018 C CA . GLU A 1 249 ? -1.889 -10.409 -1.462 1.00 96.31 249 GLU A CA 1
ATOM 2019 C C . GLU A 1 249 ? -2.208 -10.278 0.028 1.00 96.31 249 GLU A C 1
ATOM 2021 O O . GLU A 1 249 ? -2.346 -9.165 0.533 1.00 96.31 249 GLU A O 1
ATOM 2026 N N . HIS A 1 250 ? -2.260 -11.403 0.742 1.00 95.94 250 HIS A N 1
ATOM 2027 C CA . HIS A 1 250 ? -2.494 -11.443 2.187 1.00 95.94 250 HIS A CA 1
ATOM 2028 C C . HIS A 1 250 ? -1.242 -11.971 2.893 1.00 95.94 250 HIS A C 1
ATOM 2030 O O . HIS A 1 250 ? -1.017 -13.184 2.907 1.00 95.94 250 HIS A O 1
ATOM 2036 N N . PRO A 1 251 ? -0.365 -11.092 3.410 1.00 94.88 251 PRO A N 1
ATOM 2037 C CA . PRO A 1 251 ? 0.874 -11.538 4.026 1.00 94.88 251 PRO A CA 1
ATOM 2038 C C . PRO A 1 251 ? 0.617 -12.263 5.348 1.00 94.88 251 PRO A C 1
ATOM 2040 O O . PRO A 1 251 ? -0.074 -11.760 6.231 1.00 94.88 251 PRO A O 1
ATOM 2043 N N . HIS A 1 252 ? 1.239 -13.434 5.494 1.00 91.56 252 HIS A N 1
ATOM 2044 C CA . HIS A 1 252 ? 1.168 -14.230 6.719 1.00 91.56 252 HIS A CA 1
ATOM 2045 C C . HIS A 1 252 ? 2.026 -13.644 7.851 1.00 91.56 252 HIS A C 1
ATOM 2047 O O . HIS A 1 252 ? 1.612 -13.668 9.004 1.00 91.56 252 HIS A O 1
ATOM 2053 N N . LYS A 1 253 ? 3.213 -13.107 7.532 1.00 95.62 253 LYS A N 1
ATOM 2054 C CA . LYS A 1 253 ? 4.178 -12.559 8.497 1.00 95.62 253 LYS A CA 1
ATOM 2055 C C . LYS A 1 253 ? 4.446 -11.086 8.201 1.00 95.62 253 LYS A C 1
ATOM 2057 O O . LYS A 1 253 ? 4.794 -10.748 7.072 1.00 95.62 253 LYS A O 1
ATOM 2062 N N . ILE A 1 254 ? 4.305 -10.237 9.215 1.00 97.00 254 ILE A N 1
ATOM 2063 C CA . ILE A 1 254 ? 4.428 -8.777 9.111 1.00 97.00 254 ILE A CA 1
ATOM 2064 C C . ILE A 1 254 ? 5.194 -8.270 10.336 1.00 97.00 254 ILE A C 1
ATOM 2066 O O . ILE A 1 254 ? 4.888 -8.690 11.448 1.00 97.00 254 ILE A O 1
ATOM 2070 N N . ALA A 1 255 ? 6.176 -7.386 10.178 1.00 97.19 255 ALA A N 1
ATOM 2071 C CA . ALA A 1 255 ? 6.832 -6.747 11.321 1.00 97.19 255 ALA A CA 1
ATOM 2072 C C . ALA A 1 255 ? 5.921 -5.665 11.924 1.00 97.19 255 ALA A C 1
ATOM 2074 O O . ALA A 1 255 ? 5.350 -4.865 11.190 1.00 97.19 255 ALA A O 1
ATOM 2075 N N . ASP A 1 256 ? 5.767 -5.626 13.249 1.00 96.94 256 ASP A N 1
ATOM 2076 C CA . ASP A 1 256 ? 4.904 -4.664 13.945 1.00 96.94 256 ASP A CA 1
ATOM 2077 C C . ASP A 1 256 ? 5.722 -3.482 14.499 1.00 96.94 256 ASP A C 1
ATOM 2079 O O . ASP A 1 256 ? 6.237 -3.570 15.617 1.00 96.94 256 ASP A O 1
ATOM 2083 N N . PRO A 1 257 ? 5.859 -2.358 13.768 1.00 95.31 257 PRO A N 1
ATOM 2084 C CA . PRO A 1 257 ? 6.651 -1.218 14.235 1.00 95.31 257 PRO A CA 1
ATOM 2085 C C . PRO A 1 257 ? 6.063 -0.555 15.491 1.00 95.31 257 PRO A C 1
ATOM 2087 O O . PRO A 1 257 ? 6.796 0.094 16.230 1.00 95.31 257 PRO A O 1
ATOM 2090 N N . LEU A 1 258 ? 4.768 -0.746 15.779 1.00 94.31 258 LEU A N 1
ATOM 2091 C CA . LEU A 1 258 ? 4.135 -0.240 17.006 1.00 94.31 258 LEU A CA 1
ATOM 2092 C C . LEU A 1 258 ? 4.337 -1.178 18.205 1.00 94.31 258 LEU A C 1
ATOM 2094 O O . LEU A 1 258 ? 3.934 -0.853 19.317 1.00 94.31 258 LEU A O 1
ATOM 2098 N N . ASN A 1 259 ? 4.975 -2.329 17.989 1.00 94.19 259 ASN A N 1
ATOM 2099 C CA . ASN A 1 259 ? 5.300 -3.315 19.013 1.00 94.19 259 ASN A CA 1
ATOM 2100 C C . ASN A 1 259 ? 6.765 -3.771 18.892 1.00 94.19 259 ASN A C 1
ATOM 2102 O O . ASN A 1 259 ? 7.064 -4.966 18.881 1.00 94.19 259 ASN A O 1
ATOM 2106 N N . GLY A 1 260 ? 7.683 -2.813 18.721 1.00 95.19 260 GLY A N 1
ATOM 2107 C CA . GLY A 1 260 ? 9.127 -3.075 18.708 1.00 95.19 260 GLY A CA 1
ATOM 2108 C C . GLY A 1 260 ? 9.605 -3.974 17.563 1.00 95.19 260 GLY A C 1
ATOM 2109 O O . GLY A 1 260 ? 10.576 -4.702 17.733 1.00 95.19 260 GLY A O 1
ATOM 2110 N N . TYR A 1 261 ? 8.919 -3.955 16.416 1.00 95.94 261 TYR A N 1
ATOM 2111 C CA . TYR A 1 261 ? 9.199 -4.790 15.239 1.00 95.94 261 TYR A CA 1
ATOM 2112 C C . TYR A 1 261 ? 9.055 -6.302 15.474 1.00 95.94 261 TYR A C 1
ATOM 2114 O O . TYR A 1 261 ? 9.555 -7.114 14.691 1.00 95.94 261 TYR A O 1
ATOM 2122 N N . LEU A 1 262 ? 8.314 -6.709 16.509 1.00 96.12 262 LEU A N 1
ATOM 2123 C CA . LEU A 1 262 ? 7.947 -8.110 16.694 1.00 96.12 262 LEU A CA 1
ATOM 2124 C C . LEU A 1 262 ? 7.118 -8.613 15.506 1.00 96.12 262 LEU A C 1
ATOM 2126 O O . LEU A 1 262 ? 6.301 -7.892 14.933 1.00 96.12 262 LEU A O 1
ATOM 2130 N N . SER A 1 263 ? 7.328 -9.873 15.124 1.00 95.94 263 SER A N 1
ATOM 2131 C CA . SER A 1 263 ? 6.579 -10.482 14.023 1.00 95.94 263 SER A CA 1
ATOM 2132 C C . SER A 1 263 ? 5.124 -10.725 14.428 1.00 95.94 263 SER A C 1
ATOM 2134 O O . SER A 1 263 ? 4.848 -11.495 15.346 1.00 95.94 263 SER A O 1
ATOM 2136 N N . TYR A 1 264 ? 4.198 -10.104 13.707 1.00 95.19 264 TYR A N 1
ATOM 2137 C CA . TYR A 1 264 ? 2.780 -10.425 13.709 1.00 95.19 264 TYR A CA 1
ATOM 2138 C C . TYR A 1 264 ? 2.505 -11.530 12.686 1.00 95.19 264 TYR A C 1
ATOM 2140 O O . TYR A 1 264 ? 2.880 -11.410 11.515 1.00 95.19 264 TYR A O 1
ATOM 2148 N N . TYR A 1 265 ? 1.840 -12.593 13.138 1.00 94.25 265 TYR A N 1
ATOM 2149 C CA . TYR A 1 265 ? 1.417 -13.713 12.305 1.00 94.25 265 TYR A CA 1
ATOM 2150 C C . TYR A 1 265 ? -0.100 -13.691 12.159 1.00 94.25 265 TYR A C 1
ATOM 2152 O O . TYR A 1 265 ? -0.828 -13.793 13.148 1.00 94.25 265 TYR A O 1
ATOM 2160 N N . TYR A 1 266 ? -0.574 -13.523 10.930 1.00 89.88 266 TYR A N 1
ATOM 2161 C CA . TYR A 1 266 ? -1.998 -13.547 10.637 1.00 89.88 266 TYR A CA 1
ATOM 2162 C C . TYR A 1 266 ? -2.462 -14.970 10.341 1.00 89.88 266 TYR A C 1
ATOM 2164 O O . TYR A 1 266 ? -1.956 -15.602 9.417 1.00 89.88 266 TYR A O 1
ATOM 2172 N N . SER A 1 267 ? -3.469 -15.435 11.077 1.00 81.31 267 SER A N 1
ATOM 2173 C CA . SER A 1 267 ? -4.236 -16.637 10.755 1.00 81.31 267 SER A CA 1
ATOM 2174 C C . SER A 1 267 ? -5.715 -16.277 10.623 1.00 81.31 267 SER A C 1
ATOM 2176 O O . SER A 1 267 ? -6.236 -15.446 11.369 1.00 81.31 267 SER A O 1
ATOM 2178 N N . GLU A 1 268 ? -6.399 -16.908 9.668 1.00 69.69 268 GLU A N 1
ATOM 2179 C CA . GLU A 1 268 ? -7.851 -16.768 9.468 1.00 69.69 268 GLU A CA 1
ATOM 2180 C C . GLU A 1 268 ? -8.651 -17.189 10.720 1.00 69.69 268 GLU A C 1
ATOM 2182 O O . GLU A 1 268 ? -9.731 -16.659 10.963 1.00 69.69 268 GLU A O 1
ATOM 2187 N N . GLU A 1 269 ? -8.082 -18.065 11.555 1.00 59.81 269 GLU A N 1
ATOM 2188 C CA . GLU A 1 269 ? -8.649 -18.533 12.831 1.00 59.81 269 GLU A CA 1
ATOM 2189 C C . GLU A 1 269 ? -8.759 -17.429 13.901 1.00 59.81 269 GLU A C 1
ATOM 2191 O O . GLU A 1 269 ? -9.526 -17.567 14.848 1.00 59.81 269 GLU A O 1
ATOM 2196 N N . ASN A 1 270 ? -8.041 -16.309 13.747 1.00 51.66 270 ASN A N 1
ATOM 2197 C CA . ASN A 1 270 ? -8.087 -15.168 14.670 1.00 51.66 270 ASN A CA 1
ATOM 2198 C C . ASN A 1 270 ? -9.229 -14.171 14.376 1.00 51.66 270 ASN A C 1
ATOM 2200 O O . ASN A 1 270 ? -9.282 -13.104 14.998 1.00 51.66 270 ASN A O 1
ATOM 2204 N N . LYS A 1 271 ? -10.126 -14.460 13.421 1.00 53.00 271 LYS A N 1
ATOM 2205 C CA . LYS A 1 271 ? -11.341 -13.657 13.208 1.00 53.00 271 LYS A CA 1
ATOM 2206 C C . LYS A 1 271 ? -12.283 -13.877 14.395 1.00 53.00 271 LYS A C 1
ATOM 2208 O O . LYS A 1 271 ? -12.692 -15.006 14.648 1.00 53.00 271 LYS A O 1
ATOM 2213 N N . SER A 1 272 ? -12.657 -12.817 15.119 1.00 50.12 272 SER A N 1
ATOM 2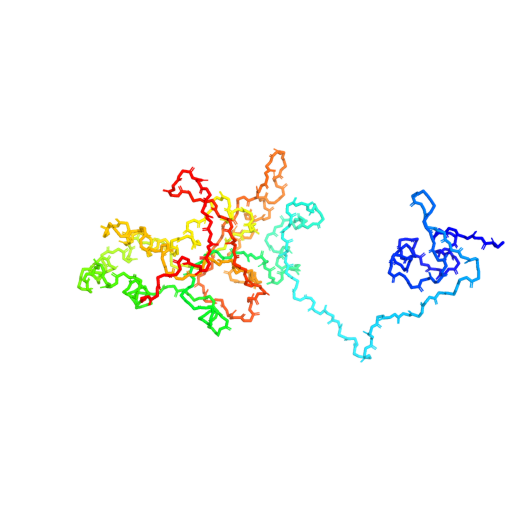214 C CA . SER A 1 272 ? -13.798 -12.940 16.034 1.00 50.12 272 SER A CA 1
ATOM 2215 C C . SER A 1 272 ? -15.047 -13.214 15.196 1.00 50.12 272 SER A C 1
ATOM 2217 O O . SER A 1 272 ? -15.298 -12.493 14.229 1.00 50.12 272 SER A O 1
ATOM 2219 N N . ASN A 1 273 ? -15.829 -14.227 15.563 1.00 42.31 273 ASN A N 1
ATOM 2220 C CA . ASN A 1 273 ? -17.091 -14.589 14.902 1.00 42.31 273 ASN A CA 1
ATOM 2221 C C . ASN A 1 273 ? -18.239 -13.588 15.187 1.00 42.31 273 ASN A C 1
ATOM 2223 O O . ASN A 1 273 ? -19.408 -13.962 15.136 1.00 42.31 273 ASN A O 1
ATOM 2227 N N . ASP A 1 274 ? -17.905 -12.329 15.478 1.00 44.62 274 ASP A N 1
ATOM 2228 C CA . ASP A 1 274 ? -18.787 -11.322 16.086 1.00 44.62 274 ASP A CA 1
ATOM 2229 C C . ASP A 1 274 ? -19.110 -10.131 15.177 1.00 44.62 274 ASP A C 1
ATOM 2231 O O . ASP A 1 274 ? -18.217 -9.671 14.427 1.00 44.62 274 ASP A O 1
#

pLDDT: mean 87.33, std 13.96, range [34.0, 98.5]